Protein AF-A0A210VS16-F1 (afdb_monomer_lite)

Radius of gyration: 35.65 Å; chains: 1; bounding box: 109×82×76 Å

Secondary structure (DSSP, 8-state):
-TT-EESSPPPTT----GGGEEP-GGGGSPTTEEEEEEEEEGGGBGGGT--TT-EEEEEEEE-S--TTS-S--EEEEEEEEEEEEEETTEESSSPPPPHHHHHHHHHHHHTS-SSSGGGSSS--S-----EEEEEEEEEHHHHHHHHHHHHHSEEEEEEE-TT------GGGSPPPPPSS-PPTTTS-TTPPP-HHHHHHH---HHHHHHTT-GGGSPPPPPP---------PPPP-PPP----EEEEETTEEEEE--

pLDDT: mean 81.22, std 15.15, range [44.34, 97.94]

Structure (mmCIF, N/CA/C/O backbone):
data_AF-A0A210VS16-F1
#
_entry.id   AF-A0A210VS16-F1
#
loop_
_atom_site.group_PDB
_atom_site.id
_atom_site.type_symbol
_atom_site.label_atom_id
_atom_site.label_alt_id
_atom_site.label_comp_id
_atom_site.label_asym_id
_atom_site.label_entity_id
_atom_site.label_seq_id
_atom_site.pdbx_PDB_ins_code
_atom_site.Cartn_x
_atom_site.Cartn_y
_atom_site.Cartn_z
_atom_site.occupancy
_atom_site.B_iso_or_equiv
_atom_site.auth_seq_id
_atom_site.auth_comp_id
_atom_site.auth_asym_id
_atom_site.auth_atom_id
_atom_site.pdbx_PDB_model_num
ATOM 1 N N . MET A 1 1 ? -17.572 -9.956 20.709 1.00 56.62 1 MET A N 1
ATOM 2 C CA . MET A 1 1 ? -16.214 -10.485 20.968 1.00 56.62 1 MET A CA 1
ATOM 3 C C . MET A 1 1 ? -15.385 -10.707 19.695 1.00 56.62 1 MET A C 1
ATOM 5 O O . MET A 1 1 ? -14.243 -11.124 19.820 1.00 56.62 1 MET A O 1
ATOM 9 N N . LEU A 1 2 ? -15.903 -10.432 18.485 1.00 55.31 2 LEU A N 1
ATOM 10 C CA . LEU A 1 2 ? -15.123 -10.583 17.247 1.00 55.31 2 LEU A CA 1
ATOM 11 C C . LEU A 1 2 ? -13.889 -9.660 17.250 1.00 55.31 2 LEU A C 1
ATOM 13 O O . LEU A 1 2 ? -13.993 -8.506 17.662 1.00 55.31 2 LEU A O 1
ATOM 17 N N . GLY A 1 3 ? -12.740 -10.188 16.816 1.00 62.84 3 GLY A N 1
ATOM 18 C CA . GLY A 1 3 ? -11.484 -9.437 16.676 1.00 62.84 3 GLY A CA 1
ATOM 19 C C . GLY A 1 3 ? -10.683 -9.222 17.965 1.00 62.84 3 GLY A C 1
ATOM 20 O O . GLY A 1 3 ? -9.818 -8.351 18.000 1.00 62.84 3 GLY A O 1
ATOM 21 N N . ARG A 1 4 ? -10.962 -9.977 19.035 1.00 71.50 4 ARG A N 1
ATOM 22 C CA . ARG A 1 4 ? -10.196 -9.934 20.290 1.00 71.50 4 ARG A CA 1
ATOM 23 C C . ARG A 1 4 ? -9.625 -11.315 20.614 1.00 71.50 4 ARG A C 1
ATOM 25 O O . ARG A 1 4 ? -10.313 -12.313 20.417 1.00 71.50 4 ARG A O 1
ATOM 32 N N . THR A 1 5 ? -8.392 -11.370 21.115 1.00 75.75 5 THR A N 1
ATOM 33 C CA . THR A 1 5 ? -7.729 -12.622 21.540 1.00 75.75 5 THR A CA 1
ATOM 34 C C . THR A 1 5 ? -7.453 -12.603 23.038 1.00 75.75 5 THR A C 1
ATOM 36 O O . THR A 1 5 ? -7.386 -11.530 23.627 1.00 75.75 5 THR A O 1
ATOM 39 N N . THR A 1 6 ? -7.291 -13.754 23.683 1.00 78.94 6 THR A N 1
ATOM 40 C CA . THR A 1 6 ? -6.962 -13.802 25.113 1.00 78.94 6 THR A CA 1
ATOM 41 C C . THR A 1 6 ? -5.452 -13.802 25.338 1.00 78.94 6 THR A C 1
ATOM 43 O O . THR A 1 6 ? -4.692 -14.355 24.547 1.00 78.94 6 THR A O 1
ATOM 46 N N . LEU A 1 7 ? -5.002 -13.198 26.443 1.00 70.00 7 LEU A N 1
ATOM 47 C CA . LEU A 1 7 ? -3.590 -13.249 26.871 1.00 70.00 7 LEU A CA 1
ATOM 48 C C . LEU A 1 7 ? -3.131 -14.658 27.278 1.00 70.00 7 LEU A C 1
ATOM 50 O O . LEU A 1 7 ? -1.937 -14.928 27.346 1.00 70.00 7 LEU A O 1
ATOM 54 N N . MET A 1 8 ? -4.077 -15.532 27.613 1.00 76.00 8 MET A N 1
ATOM 55 C CA . MET A 1 8 ? -3.837 -16.846 28.200 1.00 76.00 8 MET A CA 1
ATOM 56 C C . MET A 1 8 ? -4.927 -17.829 27.766 1.00 76.00 8 MET A C 1
ATOM 58 O O . MET A 1 8 ? -6.034 -17.425 27.394 1.00 76.00 8 MET A O 1
ATOM 62 N N . ALA A 1 9 ? -4.596 -19.121 27.782 1.00 77.75 9 ALA A N 1
ATOM 63 C CA . ALA A 1 9 ? -5.537 -20.184 27.454 1.00 77.75 9 ALA A CA 1
ATOM 64 C C . ALA A 1 9 ? -6.666 -20.232 28.494 1.00 77.75 9 ALA A C 1
ATOM 66 O O . ALA A 1 9 ? -6.409 -20.207 29.697 1.00 77.75 9 ALA A O 1
ATOM 67 N N . LEU A 1 10 ? -7.911 -20.305 28.025 1.00 81.69 10 LEU A N 1
ATOM 68 C CA . LEU A 1 10 ? -9.083 -20.458 28.883 1.00 81.69 10 LEU A CA 1
ATOM 69 C C . LEU A 1 10 ? -9.487 -21.929 28.943 1.00 81.69 10 LEU A C 1
ATOM 71 O O . LEU A 1 10 ? -9.618 -22.591 27.914 1.00 81.69 10 LEU A O 1
ATOM 75 N N . THR A 1 11 ? -9.725 -22.434 30.148 1.00 89.31 11 THR A N 1
ATOM 76 C CA . THR A 1 11 ? -10.324 -23.753 30.360 1.00 89.31 11 THR A CA 1
ATOM 77 C C . THR A 1 11 ? -11.824 -23.704 30.041 1.00 89.31 11 THR A C 1
ATOM 79 O O . THR A 1 11 ? -12.470 -22.684 30.321 1.00 89.31 11 THR A O 1
ATOM 82 N N . PRO A 1 12 ? -12.415 -24.784 29.494 1.00 88.06 12 PRO A N 1
ATOM 83 C CA . PRO A 1 12 ? -13.855 -24.853 29.253 1.00 88.06 12 PRO A CA 1
ATOM 84 C C . PRO A 1 12 ? -14.661 -24.493 30.509 1.00 88.06 12 PRO A C 1
ATOM 86 O O . PRO A 1 12 ? -14.358 -24.968 31.600 1.00 88.06 12 PRO A O 1
ATOM 89 N N . GLY A 1 13 ? -15.674 -23.636 30.354 1.00 88.12 13 GLY A N 1
ATOM 90 C CA . GLY A 1 13 ? -16.522 -23.162 31.456 1.00 88.12 13 GLY A CA 1
ATOM 91 C C . GLY A 1 13 ? -16.020 -21.913 32.192 1.00 88.12 13 GLY A C 1
ATOM 92 O O . GLY A 1 13 ? -16.737 -21.397 33.046 1.00 88.12 13 GLY A O 1
ATOM 93 N N . THR A 1 14 ? -14.838 -21.383 31.856 1.00 87.69 14 THR A N 1
ATOM 94 C CA . THR A 1 14 ? -14.349 -20.122 32.442 1.00 87.69 14 THR A CA 1
ATOM 95 C C . THR A 1 14 ? -15.137 -18.928 31.883 1.00 87.69 14 THR A C 1
ATOM 97 O O . THR A 1 14 ? -15.203 -18.783 30.658 1.00 87.69 14 THR A O 1
ATOM 100 N N . PRO A 1 15 ? -15.726 -18.055 32.724 1.00 83.69 15 PRO A N 1
ATOM 101 C CA . PRO A 1 15 ? -16.398 -16.850 32.244 1.00 83.69 15 PRO A CA 1
ATOM 102 C C . PRO A 1 15 ? -15.396 -15.893 31.580 1.00 83.69 15 PRO A C 1
ATOM 104 O O . PRO A 1 15 ? -14.309 -15.660 32.105 1.00 83.69 15 PRO A O 1
ATOM 107 N N . LEU A 1 16 ? -15.766 -15.345 30.419 1.00 81.38 16 LEU A N 1
ATOM 108 C CA . LEU A 1 16 ? -14.919 -14.449 29.630 1.00 81.38 16 LEU A CA 1
ATOM 109 C C . LEU A 1 16 ? -15.106 -12.996 30.087 1.00 81.38 16 LEU A C 1
ATOM 111 O O . LEU A 1 16 ? -16.177 -12.420 29.888 1.00 81.38 16 LEU A O 1
ATOM 115 N N . PHE A 1 17 ? -14.058 -12.388 30.643 1.00 80.81 17 PHE A N 1
ATOM 116 C CA . PHE A 1 17 ? -14.072 -10.979 31.042 1.00 80.81 17 PHE A CA 1
ATOM 117 C C . PHE A 1 17 ? -13.376 -10.085 30.010 1.00 80.81 17 PHE A C 1
ATOM 119 O O . PHE A 1 17 ? -12.393 -10.476 29.384 1.00 80.81 17 PHE A O 1
ATOM 126 N N . GLU A 1 18 ? -13.844 -8.843 29.859 1.00 75.25 18 GLU A N 1
ATOM 127 C CA . GLU A 1 18 ? -13.272 -7.887 28.897 1.00 75.25 18 GLU A CA 1
ATOM 128 C C . GLU A 1 18 ? -11.797 -7.564 29.184 1.00 75.25 18 GLU A C 1
ATOM 130 O O . GLU A 1 18 ? -11.011 -7.372 28.264 1.00 75.25 18 GLU A O 1
ATOM 135 N N . GLN A 1 19 ? -11.393 -7.619 30.452 1.00 73.62 19 GLN A N 1
ATOM 136 C CA . GLN A 1 19 ? -10.008 -7.424 30.890 1.00 73.62 19 GLN A CA 1
ATOM 137 C C . GLN A 1 19 ? -9.057 -8.548 30.443 1.00 73.62 19 GLN A C 1
ATOM 139 O O . GLN A 1 19 ? -7.843 -8.365 30.460 1.00 73.62 19 GLN A O 1
ATOM 144 N N . GLN A 1 20 ? -9.591 -9.710 30.054 1.00 73.00 20 GLN A N 1
ATOM 145 C CA . GLN A 1 20 ? -8.810 -10.852 29.567 1.00 73.00 20 GLN A CA 1
ATOM 146 C C . GLN A 1 20 ? -8.651 -10.842 28.042 1.00 73.00 20 GLN A C 1
ATOM 148 O O . GLN A 1 20 ? -7.949 -11.696 27.497 1.00 73.00 20 GLN A O 1
ATOM 153 N N . LEU A 1 21 ? -9.296 -9.892 27.359 1.00 72.50 21 LEU A N 1
ATOM 154 C CA . LEU A 1 21 ? -9.289 -9.742 25.913 1.00 72.50 21 LEU A CA 1
ATOM 155 C C . LEU A 1 21 ? -8.308 -8.643 25.490 1.00 72.50 21 LEU A C 1
ATOM 157 O O . LEU A 1 21 ? -8.463 -7.478 25.842 1.00 72.50 21 LEU A O 1
ATOM 161 N N . LEU A 1 22 ? -7.332 -9.008 24.668 1.00 68.69 22 LEU A N 1
ATOM 162 C CA . LEU A 1 22 ? -6.496 -8.080 23.926 1.00 68.69 22 LEU A CA 1
ATOM 163 C C . LEU A 1 22 ? -7.232 -7.595 22.681 1.00 68.69 22 LEU A C 1
ATOM 165 O O . LEU A 1 22 ? -7.677 -8.391 21.849 1.00 68.69 22 LEU A O 1
ATOM 169 N N . SER A 1 23 ? -7.281 -6.278 22.534 1.00 69.75 23 SER A N 1
ATOM 170 C CA . SER A 1 23 ? -7.368 -5.613 21.240 1.00 69.75 23 SER A CA 1
ATOM 171 C C . SER A 1 23 ? -5.942 -5.299 20.788 1.00 69.75 23 SER A C 1
ATOM 173 O O . SER A 1 23 ? -5.193 -4.667 21.538 1.00 69.75 23 SER A O 1
ATOM 175 N N . GLY A 1 24 ? -5.550 -5.782 19.612 1.00 78.25 24 GLY A N 1
ATOM 176 C CA . GLY A 1 24 ? -4.346 -5.305 18.940 1.00 78.25 24 GLY A CA 1
ATOM 177 C C . GLY A 1 24 ? -4.659 -4.934 17.495 1.00 78.25 24 GLY A C 1
ATOM 178 O O . GLY A 1 24 ? -5.411 -5.647 16.832 1.00 78.25 24 GLY A O 1
ATOM 179 N N . LEU A 1 25 ? -4.045 -3.858 16.991 1.00 82.56 25 LEU A N 1
ATOM 180 C CA . LEU A 1 25 ? -4.177 -3.407 15.598 1.00 82.56 25 LEU A CA 1
ATOM 181 C C . LEU A 1 25 ? -3.972 -4.538 14.579 1.00 82.56 25 LEU A C 1
ATOM 183 O O . LEU A 1 25 ? -4.602 -4.543 13.527 1.00 82.56 25 LEU A O 1
ATOM 187 N N . ALA A 1 26 ? -3.136 -5.524 14.912 1.00 87.50 26 ALA A N 1
ATOM 188 C CA . ALA A 1 26 ? -2.918 -6.715 14.098 1.00 87.50 26 ALA A CA 1
ATOM 189 C C . ALA A 1 26 ? -4.183 -7.576 13.913 1.00 87.50 26 ALA A C 1
ATOM 191 O O . ALA A 1 26 ? -4.343 -8.194 12.869 1.00 87.50 26 ALA A O 1
ATOM 192 N N . LEU A 1 27 ? -5.097 -7.596 14.889 1.00 87.81 27 LEU A N 1
ATOM 193 C CA . LEU A 1 27 ? -6.375 -8.317 14.817 1.00 87.81 27 LEU A CA 1
ATOM 194 C C . LEU A 1 27 ? -7.424 -7.590 13.961 1.00 87.81 27 LEU A C 1
ATOM 196 O O . LEU A 1 27 ? -8.481 -8.152 13.693 1.00 87.81 27 LEU A O 1
ATOM 200 N N . GLN A 1 28 ? -7.156 -6.343 13.557 1.00 88.44 28 GLN A N 1
ATOM 201 C CA . GLN A 1 28 ? -7.997 -5.569 12.634 1.00 88.44 28 GLN A CA 1
ATOM 202 C C . GLN A 1 28 ? -7.598 -5.769 11.164 1.00 88.44 28 GLN A C 1
ATOM 204 O O . GLN A 1 28 ? -8.254 -5.214 10.281 1.00 88.44 28 GLN A O 1
ATOM 209 N N . LEU A 1 29 ? -6.507 -6.500 10.914 1.00 93.00 29 LEU A N 1
ATOM 210 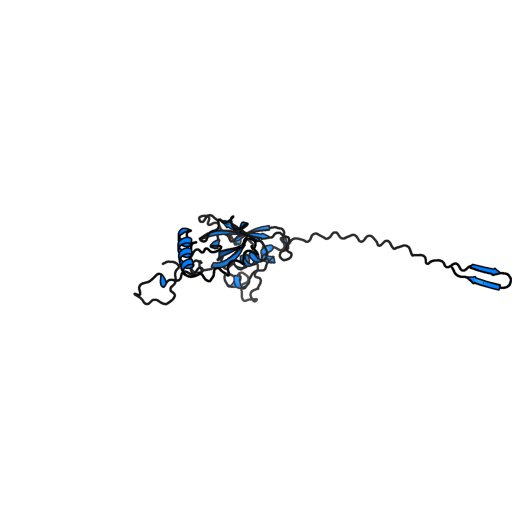C CA . LEU A 1 29 ? -6.0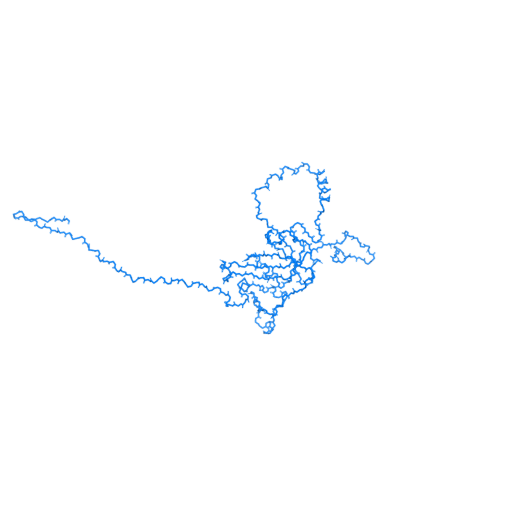06 -6.816 9.582 1.00 93.00 29 LEU A CA 1
ATOM 211 C C . LEU A 1 29 ? -6.663 -8.086 9.052 1.00 93.00 29 LEU A C 1
ATOM 213 O O . LEU A 1 29 ? -6.811 -9.070 9.776 1.00 93.00 29 LEU A O 1
ATOM 217 N N . GLU A 1 30 ? -6.957 -8.087 7.758 1.00 93.94 30 GLU A N 1
ATOM 218 C CA . GLU A 1 30 ? -7.309 -9.315 7.055 1.00 93.94 30 GLU A CA 1
ATOM 219 C C . GLU A 1 30 ? -6.061 -10.183 6.817 1.00 93.94 30 GLU A C 1
ATOM 221 O O . GLU A 1 30 ? -4.942 -9.656 6.704 1.00 93.94 30 GLU A O 1
ATOM 226 N N . PRO A 1 31 ? -6.211 -11.515 6.685 1.00 94.19 31 PRO A N 1
ATOM 227 C CA . PRO A 1 31 ? -5.118 -12.379 6.261 1.00 94.19 31 PRO A CA 1
ATOM 228 C C . PRO A 1 31 ? -4.467 -11.855 4.976 1.00 94.19 31 PRO A C 1
ATOM 230 O O . PRO A 1 31 ? -5.137 -11.570 3.988 1.00 94.19 31 PRO A O 1
ATOM 233 N N . GLY A 1 32 ? -3.141 -11.717 4.995 1.00 94.69 32 GLY A N 1
ATOM 234 C CA . GLY A 1 32 ? -2.393 -11.146 3.873 1.00 94.69 32 GLY A CA 1
ATOM 235 C C . GLY A 1 32 ? -2.112 -9.645 3.992 1.00 94.69 32 GLY A C 1
ATOM 236 O O . GLY A 1 32 ? -1.230 -9.164 3.286 1.00 94.69 32 GLY A O 1
ATOM 237 N N . GLN A 1 33 ? -2.728 -8.918 4.927 1.00 97.06 33 GLN A N 1
ATOM 238 C CA . GLN A 1 33 ? -2.432 -7.500 5.158 1.00 97.06 33 GLN A CA 1
ATOM 239 C C . GLN A 1 33 ? -1.346 -7.270 6.218 1.00 97.06 33 GLN A C 1
ATOM 241 O O . GLN A 1 33 ? -1.073 -8.119 7.068 1.00 97.06 33 GLN A O 1
ATOM 246 N N . ARG A 1 34 ? -0.693 -6.106 6.148 1.00 96.94 34 ARG A N 1
ATOM 247 C CA . ARG A 1 34 ? 0.264 -5.579 7.126 1.00 96.94 34 ARG A CA 1
ATOM 248 C C . ARG A 1 34 ? -0.167 -4.174 7.531 1.00 96.94 34 ARG A C 1
ATOM 250 O O . ARG A 1 34 ? -0.601 -3.392 6.691 1.00 96.94 34 ARG A O 1
ATOM 257 N N . ALA A 1 35 ? -0.028 -3.854 8.813 1.00 96.81 35 ALA A N 1
ATOM 258 C CA . ALA A 1 35 ? -0.200 -2.495 9.309 1.00 96.81 35 ALA A CA 1
ATOM 259 C C . ALA A 1 35 ? 1.090 -1.710 9.034 1.00 96.81 35 ALA A C 1
ATOM 261 O O . ALA A 1 35 ? 2.083 -1.904 9.737 1.00 96.81 35 ALA A O 1
ATOM 262 N N . LEU A 1 36 ? 1.092 -0.863 8.003 1.00 97.12 36 LEU A N 1
ATOM 263 C CA . LEU A 1 36 ? 2.259 -0.069 7.618 1.00 97.12 36 LEU A CA 1
ATOM 264 C C . LEU A 1 36 ? 2.070 1.388 8.041 1.00 97.12 36 LEU A C 1
ATOM 266 O O . LEU A 1 36 ? 1.076 2.017 7.682 1.00 97.12 36 LEU A O 1
ATOM 270 N N . ALA A 1 37 ? 3.023 1.906 8.815 1.00 95.94 37 ALA A N 1
ATOM 271 C CA . ALA A 1 37 ? 3.071 3.313 9.187 1.00 95.94 37 ALA A CA 1
ATOM 272 C C . ALA A 1 37 ? 3.772 4.113 8.087 1.00 95.94 37 ALA A C 1
ATOM 274 O O . ALA A 1 37 ? 4.869 3.741 7.678 1.00 95.94 37 ALA A O 1
ATOM 275 N N . ILE A 1 38 ? 3.147 5.204 7.655 1.00 95.19 38 ILE A N 1
ATOM 276 C CA . ILE A 1 38 ? 3.700 6.142 6.680 1.00 95.19 38 ILE A CA 1
ATOM 277 C C . ILE A 1 38 ? 3.638 7.571 7.214 1.00 95.19 38 ILE A C 1
ATOM 279 O O . ILE A 1 38 ? 2.670 7.977 7.867 1.00 95.19 38 ILE A O 1
ATOM 283 N N . ALA A 1 39 ? 4.674 8.342 6.917 1.00 93.00 39 ALA A N 1
ATOM 284 C CA . ALA A 1 39 ? 4.744 9.763 7.198 1.00 93.00 39 ALA A CA 1
ATOM 285 C C . ALA A 1 39 ? 4.093 10.557 6.059 1.00 93.00 39 ALA A C 1
ATOM 287 O O . ALA A 1 39 ? 4.518 10.488 4.905 1.00 93.00 39 ALA A O 1
ATOM 288 N N . ILE A 1 40 ? 3.062 11.342 6.373 1.00 88.94 40 ILE A N 1
ATOM 289 C CA . ILE A 1 40 ? 2.333 12.134 5.379 1.00 88.94 40 ILE A CA 1
ATOM 290 C C . ILE A 1 40 ? 2.218 13.568 5.860 1.00 88.94 40 ILE A C 1
ATOM 292 O O . ILE A 1 40 ? 1.943 13.847 7.027 1.00 88.94 40 ILE A O 1
ATOM 296 N N . ARG A 1 41 ? 2.415 14.510 4.940 1.00 88.56 41 ARG A N 1
ATOM 297 C CA . ARG A 1 41 ? 2.182 15.919 5.239 1.00 88.56 41 ARG A CA 1
ATOM 298 C C . ARG A 1 41 ? 0.702 16.167 5.432 1.00 88.56 41 ARG A C 1
ATOM 300 O O . ARG A 1 41 ? -0.125 15.698 4.659 1.00 88.56 41 ARG A O 1
ATOM 307 N N . GLU A 1 42 ? 0.404 17.004 6.404 1.00 82.94 42 GLU A N 1
ATOM 308 C CA . GLU A 1 42 ? -0.936 17.410 6.777 1.00 82.94 42 GLU A CA 1
ATOM 309 C C . GLU A 1 42 ? -1.832 17.774 5.556 1.00 82.94 42 GLU A C 1
ATOM 311 O O . GLU A 1 42 ? -2.894 17.183 5.351 1.00 82.94 42 GLU A O 1
ATOM 316 N N . GLN A 1 43 ? -1.348 18.643 4.662 1.00 86.19 43 GLN A N 1
ATOM 317 C CA . GLN A 1 43 ? -2.072 19.085 3.455 1.00 86.19 43 GLN A CA 1
ATOM 318 C C . GLN A 1 43 ? -2.352 17.961 2.438 1.00 86.19 43 GLN A C 1
ATOM 320 O O . GLN A 1 43 ? -3.264 18.067 1.623 1.00 86.19 43 GLN A O 1
ATOM 325 N N . MET A 1 44 ? -1.583 16.874 2.496 1.00 88.94 44 MET A N 1
ATOM 326 C CA . MET A 1 44 ? -1.669 15.740 1.575 1.00 88.94 44 MET A CA 1
ATOM 327 C C . MET A 1 44 ? -2.602 14.633 2.088 1.00 88.94 44 MET A C 1
ATOM 329 O O . MET A 1 44 ? -2.704 13.591 1.451 1.00 88.94 44 MET A O 1
ATOM 333 N N . ALA A 1 45 ? -3.281 14.835 3.224 1.00 88.56 45 ALA A N 1
ATOM 334 C CA . ALA A 1 45 ? -4.194 13.870 3.838 1.00 88.56 45 ALA A CA 1
ATOM 335 C C . ALA A 1 45 ? -5.636 14.408 3.904 1.00 88.56 45 ALA A C 1
ATOM 337 O O . ALA A 1 45 ? -6.175 14.654 4.987 1.00 88.56 45 ALA A O 1
ATOM 338 N N . ALA A 1 46 ? -6.242 14.643 2.732 1.00 87.56 46 ALA A N 1
ATOM 339 C CA . ALA A 1 46 ? -7.605 15.174 2.573 1.00 87.56 46 ALA A CA 1
ATOM 340 C C . ALA A 1 46 ? -7.933 16.393 3.476 1.00 87.56 46 ALA A C 1
ATOM 342 O O . ALA A 1 46 ? -9.053 16.537 3.972 1.00 87.56 46 ALA A O 1
ATOM 343 N N . GLY A 1 47 ? -6.941 17.249 3.753 1.00 83.31 47 GLY A N 1
ATOM 344 C CA . GLY A 1 47 ? -7.095 18.442 4.593 1.00 83.31 47 GLY A CA 1
ATOM 345 C C . GLY A 1 47 ? -7.637 18.176 6.007 1.00 83.31 47 GLY A C 1
ATOM 346 O O . GLY A 1 47 ? -8.554 18.871 6.427 1.00 83.31 47 GLY A O 1
ATOM 347 N N . HIS A 1 48 ? -7.114 17.175 6.726 1.00 85.00 48 HIS A N 1
ATOM 348 C CA . HIS A 1 48 ? -7.482 16.788 8.118 1.00 85.00 48 HIS A CA 1
ATOM 349 C C . HIS A 1 48 ? -8.727 15.939 8.279 1.00 85.00 48 HIS A C 1
ATOM 351 O O . HIS A 1 48 ? -9.105 15.629 9.408 1.00 85.00 48 HIS A O 1
ATOM 357 N N . HIS A 1 49 ? -9.343 15.516 7.183 1.00 90.50 49 HIS A N 1
ATOM 358 C CA . HIS A 1 49 ? -10.585 14.759 7.273 1.00 90.50 49 HIS A CA 1
ATOM 359 C C . HIS A 1 49 ? -10.371 13.252 7.422 1.00 90.50 49 HIS A C 1
ATOM 361 O O . HIS A 1 49 ? -11.324 12.566 7.772 1.00 90.50 49 HIS A O 1
ATOM 367 N N . VAL A 1 50 ? -9.147 12.748 7.222 1.00 93.62 50 VAL A N 1
ATOM 368 C CA . VAL A 1 50 ? -8.825 11.328 7.426 1.00 93.62 50 VAL A CA 1
ATOM 369 C C . VAL A 1 50 ? -8.944 10.954 8.902 1.00 93.62 50 VAL A C 1
ATOM 371 O O . VAL A 1 50 ? -8.342 11.586 9.774 1.00 93.62 50 VAL A O 1
ATOM 374 N N . ARG A 1 51 ? -9.698 9.892 9.182 1.00 93.00 51 ARG A N 1
ATOM 375 C CA . ARG A 1 51 ? -9.912 9.335 10.518 1.00 93.00 51 ARG A CA 1
ATOM 376 C C . ARG A 1 51 ? -9.594 7.839 10.550 1.00 93.00 51 ARG A C 1
ATOM 378 O O . ARG A 1 51 ? -9.703 7.153 9.533 1.00 93.00 51 ARG A O 1
ATOM 385 N N . PRO A 1 52 ? -9.236 7.292 11.725 1.00 94.06 52 PRO A N 1
ATOM 386 C CA . PRO A 1 52 ? -9.182 5.848 11.902 1.00 94.06 52 PRO A CA 1
ATOM 387 C C . PRO A 1 52 ? -10.538 5.216 11.557 1.00 94.06 52 PRO A C 1
ATOM 389 O O . PRO A 1 52 ? -11.567 5.618 12.097 1.00 94.06 52 PRO A O 1
ATOM 392 N N . GLY A 1 53 ? -10.524 4.220 10.677 1.00 94.38 53 GLY A N 1
ATOM 393 C CA . GLY A 1 53 ? -11.700 3.522 10.163 1.00 94.38 53 GLY A CA 1
ATOM 394 C C . GLY A 1 53 ? -12.037 3.861 8.711 1.00 94.38 53 GLY A C 1
ATOM 395 O O . GLY A 1 53 ? -12.686 3.041 8.064 1.00 94.38 53 GLY A O 1
ATOM 396 N N . ASP A 1 54 ? -11.561 4.997 8.195 1.00 96.50 54 ASP A N 1
ATOM 397 C CA . ASP A 1 54 ? -11.827 5.423 6.820 1.00 96.50 54 ASP A CA 1
ATOM 398 C C . ASP A 1 54 ? -11.130 4.522 5.795 1.00 96.50 54 ASP A C 1
ATOM 400 O O . ASP A 1 54 ? -10.130 3.858 6.084 1.00 96.50 54 ASP A O 1
ATOM 404 N N . PHE A 1 55 ? -11.639 4.545 4.565 1.00 97.75 55 PHE A N 1
ATOM 405 C CA . PHE A 1 55 ? -10.946 4.001 3.403 1.00 97.75 55 PHE A CA 1
ATOM 406 C C . PHE A 1 55 ? -10.312 5.142 2.614 1.00 97.75 55 PHE A C 1
ATOM 408 O O . PHE A 1 55 ? -10.929 6.187 2.407 1.00 97.75 55 PHE A O 1
ATOM 415 N N . VAL A 1 56 ? -9.077 4.935 2.166 1.00 97.69 56 VAL A N 1
ATOM 416 C CA . VAL A 1 56 ? -8.324 5.908 1.378 1.00 97.69 56 VAL A CA 1
ATOM 417 C C . VAL A 1 56 ? -7.712 5.264 0.145 1.00 97.69 56 VAL A C 1
ATOM 419 O O . VAL A 1 56 ? -7.317 4.099 0.160 1.00 97.69 56 VAL A O 1
ATOM 422 N N . ASP A 1 57 ? -7.591 6.055 -0.908 1.00 97.62 57 ASP A N 1
ATOM 423 C CA . ASP A 1 57 ? -6.701 5.774 -2.023 1.00 97.62 57 ASP A CA 1
ATOM 424 C C . ASP A 1 57 ? -5.371 6.499 -1.784 1.00 97.62 57 ASP A C 1
ATOM 426 O O . ASP A 1 57 ? -5.344 7.661 -1.364 1.00 97.62 57 ASP A O 1
ATOM 430 N N . VAL A 1 58 ? -4.258 5.811 -2.039 1.00 97.56 58 VAL A N 1
ATOM 431 C CA . VAL A 1 58 ? -2.910 6.368 -1.898 1.00 97.56 58 VAL A CA 1
ATOM 432 C C . VAL A 1 58 ? -2.366 6.673 -3.280 1.00 97.56 58 VAL A C 1
ATOM 434 O O . VAL A 1 58 ? -2.140 5.764 -4.079 1.00 97.56 58 VAL A O 1
ATOM 437 N N . TYR A 1 59 ? -2.119 7.946 -3.551 1.00 97.44 59 TYR A N 1
ATOM 438 C CA . TYR A 1 59 ? -1.451 8.403 -4.761 1.00 97.44 59 TYR A CA 1
ATOM 439 C C . TYR A 1 59 ? 0.030 8.619 -4.496 1.00 97.44 59 TYR A C 1
ATOM 441 O O . TYR A 1 59 ? 0.432 9.028 -3.407 1.00 97.44 59 TYR A O 1
ATOM 449 N N . PHE A 1 60 ? 0.828 8.373 -5.526 1.00 95.94 60 PHE A N 1
ATOM 450 C CA . PHE A 1 60 ? 2.262 8.591 -5.529 1.00 95.94 60 PHE A CA 1
ATOM 451 C C . PHE A 1 60 ? 2.641 9.537 -6.661 1.00 95.94 60 PHE A C 1
ATOM 453 O O . PHE A 1 60 ? 2.256 9.312 -7.812 1.00 95.94 60 PHE A O 1
ATOM 460 N N . THR A 1 61 ? 3.416 10.565 -6.327 1.00 95.75 61 THR A N 1
ATOM 461 C CA . THR A 1 61 ? 3.915 11.568 -7.267 1.00 95.75 61 THR A CA 1
ATOM 462 C C . THR A 1 61 ? 5.439 11.564 -7.299 1.00 95.75 61 THR A C 1
ATOM 464 O O . THR A 1 61 ? 6.094 11.689 -6.263 1.00 95.75 61 THR A O 1
ATOM 467 N N . LEU A 1 62 ? 5.986 11.476 -8.510 1.00 95.38 62 LEU A N 1
ATOM 468 C CA . LEU A 1 62 ? 7.379 11.761 -8.839 1.00 95.38 62 LEU A CA 1
ATOM 469 C C . LEU A 1 62 ? 7.431 13.101 -9.570 1.00 95.38 62 LEU A C 1
ATOM 471 O O . LEU A 1 62 ? 6.705 13.310 -10.539 1.00 95.38 62 LEU A O 1
ATOM 475 N N . ASP A 1 63 ? 8.301 14.005 -9.133 1.00 92.31 63 ASP A N 1
ATOM 476 C CA . ASP A 1 63 ? 8.420 15.351 -9.706 1.00 92.31 63 ASP A CA 1
ATOM 477 C C . ASP A 1 63 ? 9.332 15.421 -10.947 1.00 92.31 63 ASP A C 1
ATOM 479 O O . ASP A 1 63 ? 9.490 16.488 -11.542 1.00 92.31 63 ASP A O 1
ATOM 483 N N . GLY A 1 64 ? 9.932 14.290 -11.336 1.00 88.44 64 GLY A N 1
ATOM 484 C CA . GLY A 1 64 ? 10.825 14.154 -12.490 1.00 88.44 64 GLY A CA 1
ATOM 485 C C . GLY A 1 64 ? 12.175 14.865 -12.342 1.00 88.44 64 GLY A C 1
ATOM 486 O O . GLY A 1 64 ? 12.889 15.053 -13.333 1.00 88.44 64 GLY A O 1
ATOM 487 N N . LYS A 1 65 ? 12.519 15.298 -11.121 1.00 86.56 65 LYS A N 1
ATOM 488 C CA . LYS A 1 65 ? 13.779 15.991 -10.812 1.00 86.56 65 LYS A CA 1
ATOM 489 C C . LYS A 1 65 ? 14.807 15.087 -10.137 1.00 86.56 65 LYS A C 1
ATOM 491 O O . LYS A 1 65 ? 15.964 15.486 -10.028 1.00 86.56 65 LYS A O 1
ATOM 496 N N . SER A 1 66 ? 14.407 13.907 -9.665 1.00 81.69 66 SER A N 1
ATOM 497 C CA . SER A 1 66 ? 15.303 12.995 -8.958 1.00 81.69 66 SER A CA 1
ATOM 498 C C . SER A 1 66 ? 16.143 12.152 -9.922 1.00 81.69 66 SER A C 1
ATOM 500 O O . SER A 1 66 ? 15.646 11.593 -10.896 1.00 81.69 66 SER A O 1
ATOM 502 N N . ASP A 1 67 ? 17.435 12.022 -9.620 1.00 79.88 67 ASP A N 1
ATOM 503 C CA . ASP A 1 67 ? 18.352 11.165 -10.389 1.00 79.88 67 ASP A CA 1
ATOM 504 C C . ASP A 1 67 ? 18.119 9.667 -10.100 1.00 79.88 67 ASP A C 1
ATOM 506 O O . ASP A 1 67 ? 18.380 8.789 -10.915 1.00 79.88 67 ASP A O 1
ATOM 510 N N . GLN A 1 68 ? 17.540 9.363 -8.933 1.00 78.44 68 GLN A N 1
ATOM 511 C CA . GLN A 1 68 ? 17.201 8.002 -8.501 1.00 78.44 68 GLN A CA 1
ATOM 512 C C . GLN A 1 68 ? 16.028 7.392 -9.288 1.00 78.44 68 GLN A C 1
ATOM 514 O O . GLN A 1 68 ? 15.847 6.172 -9.279 1.00 78.44 68 GLN A O 1
ATOM 519 N N . ALA A 1 69 ? 15.233 8.226 -9.962 1.00 81.06 69 ALA A N 1
ATOM 520 C CA . ALA A 1 69 ? 14.133 7.822 -10.824 1.00 81.06 69 ALA A CA 1
ATOM 521 C C . ALA A 1 69 ? 14.103 8.741 -12.062 1.00 81.06 69 ALA A C 1
ATOM 523 O O . ALA A 1 69 ? 13.344 9.711 -12.076 1.00 81.06 69 ALA A O 1
ATOM 524 N N . PRO A 1 70 ? 14.909 8.454 -13.106 1.00 85.31 70 PRO A N 1
ATOM 525 C CA . PRO A 1 70 ? 15.019 9.290 -14.299 1.00 85.31 70 PRO A CA 1
ATOM 526 C C . PRO A 1 70 ? 13.792 9.096 -15.196 1.00 85.31 70 PRO A C 1
ATOM 528 O O . PRO A 1 70 ? 13.857 8.468 -16.248 1.00 85.31 70 PRO A O 1
ATOM 531 N N . VAL A 1 71 ? 12.649 9.594 -14.751 1.00 90.62 71 VAL A N 1
ATOM 532 C CA . VAL A 1 71 ? 11.358 9.560 -15.443 1.00 90.62 71 VAL A CA 1
ATOM 533 C C . VAL A 1 71 ? 10.800 10.975 -15.498 1.00 90.62 71 VAL A C 1
ATOM 535 O O . VAL A 1 71 ? 11.201 11.838 -14.716 1.00 90.62 71 VAL A O 1
ATOM 538 N N . ASP A 1 72 ? 9.888 11.235 -16.428 1.00 91.62 72 ASP A N 1
ATOM 539 C CA . ASP A 1 72 ? 9.158 12.500 -16.421 1.00 91.62 72 ASP A CA 1
ATOM 540 C C . ASP A 1 72 ? 8.271 12.607 -15.172 1.00 91.62 72 ASP A C 1
ATOM 542 O O . ASP A 1 72 ? 7.965 11.610 -14.506 1.00 91.62 72 ASP A O 1
ATOM 546 N N . ALA A 1 73 ? 7.874 13.837 -14.839 1.00 93.44 73 ALA A N 1
ATOM 547 C CA . ALA A 1 73 ? 6.963 14.075 -13.729 1.00 93.44 73 ALA A CA 1
ATOM 548 C C . ALA A 1 73 ? 5.667 13.280 -13.940 1.00 93.44 73 ALA A C 1
ATOM 550 O O . ALA A 1 73 ? 5.045 13.358 -15.001 1.00 93.44 73 ALA A O 1
ATOM 551 N N . GLN A 1 74 ? 5.265 12.510 -12.933 1.00 94.00 74 GLN A N 1
ATOM 552 C CA . GLN A 1 74 ? 4.103 11.635 -13.019 1.00 94.00 74 GLN A CA 1
ATOM 553 C C . GLN A 1 74 ? 3.422 11.479 -11.662 1.00 94.00 74 GLN A C 1
ATOM 555 O O . GLN A 1 74 ? 4.076 11.432 -10.620 1.00 94.00 74 GLN A O 1
ATOM 560 N N . THR A 1 75 ? 2.102 11.323 -11.696 1.00 96.12 75 THR A N 1
ATOM 561 C CA . THR A 1 75 ? 1.277 10.976 -10.539 1.00 96.12 75 THR A CA 1
ATOM 562 C C . THR A 1 75 ? 0.402 9.793 -10.908 1.00 96.12 75 THR A C 1
ATOM 564 O O . THR A 1 75 ? -0.203 9.779 -11.979 1.00 96.12 75 THR A O 1
ATOM 567 N N . ARG A 1 76 ? 0.311 8.801 -10.022 1.00 95.06 76 ARG A N 1
ATOM 568 C CA . ARG A 1 76 ? -0.542 7.626 -10.232 1.00 95.06 76 ARG A CA 1
ATOM 569 C C . ARG A 1 76 ? -1.079 7.071 -8.922 1.00 95.06 76 ARG A C 1
ATOM 571 O O . ARG A 1 76 ? -0.511 7.308 -7.855 1.00 95.06 76 ARG A O 1
ATOM 578 N N . LEU A 1 77 ? -2.159 6.304 -9.027 1.00 96.44 77 LEU A N 1
ATOM 579 C CA . LEU A 1 77 ? -2.688 5.518 -7.921 1.00 96.44 77 LEU A CA 1
ATOM 580 C C . LEU A 1 77 ? -1.694 4.400 -7.575 1.00 96.44 77 LEU A C 1
ATOM 582 O O . LEU A 1 77 ? -1.269 3.652 -8.455 1.00 96.44 77 LEU A O 1
ATOM 586 N N . LEU A 1 78 ? -1.309 4.316 -6.305 1.00 95.81 78 LEU A N 1
ATOM 587 C CA . LEU A 1 78 ? -0.385 3.313 -5.783 1.00 95.81 78 LEU A CA 1
ATOM 588 C C . LEU A 1 78 ? -1.125 2.201 -5.038 1.00 95.81 78 LEU A C 1
ATOM 590 O O . LEU A 1 78 ? -0.855 1.029 -5.274 1.00 95.81 78 LEU A O 1
ATOM 594 N N . LEU A 1 79 ? -2.056 2.579 -4.159 1.00 96.88 79 LEU A N 1
ATOM 595 C CA . LEU A 1 79 ? -2.913 1.661 -3.412 1.00 96.88 79 LEU A CA 1
ATOM 596 C C . LEU A 1 79 ? -4.359 2.110 -3.526 1.00 96.88 79 LEU A C 1
ATOM 598 O O . LEU A 1 79 ? -4.675 3.259 -3.221 1.00 96.88 79 LEU A O 1
ATOM 602 N N . ALA A 1 80 ? -5.228 1.188 -3.918 1.00 97.00 80 ALA A N 1
ATOM 603 C CA . ALA A 1 80 ? -6.663 1.407 -3.924 1.00 97.00 80 ALA A CA 1
ATOM 604 C C . ALA A 1 80 ? -7.274 0.913 -2.607 1.00 97.00 80 ALA A C 1
ATOM 606 O O . ALA A 1 80 ? -6.944 -0.181 -2.148 1.00 97.00 80 ALA A O 1
ATOM 607 N N . ARG A 1 81 ? -8.202 1.685 -2.033 1.00 97.00 81 ARG A N 1
ATOM 608 C CA . ARG A 1 81 ? -9.081 1.256 -0.930 1.00 97.00 81 ARG A CA 1
ATOM 609 C C . ARG A 1 81 ? -8.338 0.680 0.287 1.00 97.00 81 ARG A C 1
ATOM 611 O O . ARG A 1 81 ? -8.722 -0.342 0.853 1.00 97.00 81 ARG A O 1
ATOM 618 N N . SER A 1 82 ? -7.292 1.356 0.738 1.00 97.19 82 SER A N 1
ATOM 619 C CA . SER A 1 82 ? -6.606 0.993 1.977 1.00 97.19 82 SER A CA 1
ATOM 620 C C . SER A 1 82 ? -7.401 1.473 3.192 1.00 97.19 82 SER A C 1
ATOM 622 O O . SER A 1 82 ? -7.804 2.634 3.251 1.00 97.19 82 SER A O 1
ATOM 624 N N . ARG A 1 83 ? -7.598 0.615 4.199 1.00 97.38 83 ARG A N 1
ATOM 625 C CA . ARG A 1 83 ? -8.238 1.016 5.463 1.00 97.38 83 ARG A CA 1
ATOM 626 C C . ARG A 1 83 ? -7.236 1.751 6.350 1.00 97.38 83 ARG A C 1
ATOM 628 O O . ARG A 1 83 ? -6.105 1.296 6.518 1.00 97.38 83 ARG A O 1
ATOM 635 N N . VAL A 1 84 ? -7.654 2.857 6.950 1.00 96.50 84 VAL A N 1
ATOM 636 C CA . VAL A 1 84 ? -6.863 3.611 7.925 1.00 96.50 84 VAL A CA 1
ATOM 637 C C . VAL A 1 84 ? -7.076 2.998 9.301 1.00 96.50 84 VAL A C 1
ATOM 639 O O . VAL A 1 84 ? -8.180 2.999 9.837 1.00 96.50 84 VAL A O 1
ATOM 642 N N . LEU A 1 85 ? -6.017 2.462 9.892 1.00 95.19 85 LEU A N 1
ATOM 643 C CA . LEU A 1 85 ? -6.046 1.857 11.221 1.00 95.19 85 LEU A CA 1
ATOM 644 C C . LEU A 1 85 ? -5.735 2.877 12.316 1.00 95.19 85 LEU A C 1
ATOM 646 O O . LEU A 1 85 ? -6.324 2.835 13.394 1.00 95.19 85 LEU A O 1
ATOM 650 N N . ALA A 1 86 ? -4.826 3.807 12.042 1.00 93.25 86 ALA A N 1
ATOM 651 C CA . ALA A 1 86 ? -4.499 4.901 12.943 1.00 93.25 86 ALA A CA 1
ATOM 652 C C . ALA A 1 86 ? -4.122 6.153 12.153 1.00 93.25 86 ALA A C 1
ATOM 654 O O . ALA A 1 86 ? -3.615 6.064 11.036 1.00 93.25 86 ALA A O 1
ATOM 655 N N . TYR A 1 87 ? -4.378 7.316 12.740 1.00 92.19 87 TYR A N 1
ATOM 656 C CA . TYR A 1 87 ? -4.022 8.608 12.167 1.00 92.19 87 TYR A CA 1
ATOM 657 C C . TYR A 1 87 ? -3.715 9.597 13.292 1.00 92.19 87 TYR A C 1
ATOM 659 O O . TYR A 1 87 ? -4.533 9.800 14.198 1.00 92.19 87 TYR A O 1
ATOM 667 N N . GLY A 1 88 ? -2.524 10.193 13.254 1.00 88.31 88 GLY A N 1
ATOM 668 C CA . GLY A 1 88 ? -2.020 11.024 14.344 1.00 88.31 88 GLY A CA 1
ATOM 669 C C . GLY A 1 88 ? -1.981 10.239 15.660 1.00 88.31 88 GLY A C 1
ATOM 670 O O . GLY A 1 88 ? -1.355 9.186 15.749 1.00 88.31 88 GLY A O 1
ATOM 671 N N . SER A 1 89 ? -2.670 10.738 16.688 1.00 84.19 89 SER A N 1
ATOM 672 C CA . SER A 1 89 ? -2.773 10.080 18.001 1.00 84.19 89 SER A CA 1
ATOM 673 C C . SER A 1 89 ? -3.980 9.143 18.155 1.00 84.19 89 SER A C 1
ATOM 675 O O . SER A 1 89 ? -4.115 8.492 19.193 1.00 84.19 89 SER A O 1
ATOM 677 N N . GLY A 1 90 ? -4.871 9.073 17.158 1.00 86.75 90 GLY A N 1
ATOM 678 C CA . GLY A 1 90 ? -6.075 8.239 17.185 1.00 86.75 90 GLY A CA 1
ATOM 679 C C . GLY A 1 90 ? -5.875 6.888 16.496 1.00 86.75 90 GLY A C 1
ATOM 680 O O . GLY A 1 90 ? -5.129 6.782 15.527 1.00 86.75 90 GLY A O 1
ATOM 681 N N . SER A 1 91 ? -6.589 5.861 16.959 1.00 89.38 91 SER A N 1
ATOM 682 C CA . SER A 1 91 ? -6.589 4.513 16.372 1.00 89.38 91 SER A CA 1
ATOM 683 C C . SER A 1 91 ? -8.002 3.926 16.361 1.00 89.38 91 SER A C 1
ATOM 685 O O . SER A 1 91 ? -8.835 4.315 17.178 1.00 89.38 91 SER A O 1
ATOM 687 N N . VAL A 1 92 ? -8.281 2.973 15.468 1.00 86.69 92 VAL A N 1
ATOM 688 C CA . VAL A 1 92 ? -9.560 2.239 15.430 1.00 86.69 92 VAL A CA 1
ATOM 689 C C . VAL A 1 92 ? -9.848 1.502 16.740 1.00 86.69 92 VAL A C 1
ATOM 691 O O . VAL A 1 92 ? -11.006 1.326 17.102 1.00 86.69 92 VAL A O 1
ATOM 694 N N . GLU A 1 93 ? -8.809 1.106 17.481 1.00 81.94 93 GLU A N 1
ATOM 695 C CA . GLU A 1 93 ? -8.962 0.429 18.779 1.00 81.94 93 GLU A CA 1
ATOM 696 C C . GLU A 1 93 ? -9.257 1.395 19.919 1.00 81.94 93 GLU A C 1
ATOM 698 O O . GLU A 1 93 ? -9.942 1.061 20.884 1.00 81.94 93 GLU A O 1
ATOM 703 N N . ARG A 1 94 ? -8.695 2.600 19.814 1.00 73.00 94 ARG A N 1
ATOM 704 C CA . ARG A 1 94 ? -8.824 3.663 20.802 1.00 73.00 94 ARG A CA 1
ATOM 705 C C . ARG A 1 94 ? -9.336 4.904 20.082 1.00 73.00 94 ARG A C 1
ATOM 707 O O . ARG A 1 94 ? -8.526 5.766 19.716 1.00 73.00 94 ARG A O 1
ATOM 714 N N . PRO A 1 95 ? -10.658 4.989 19.849 1.00 61.69 95 PRO A N 1
ATOM 715 C CA . PRO A 1 95 ? -11.235 6.176 19.251 1.00 61.69 95 PRO A CA 1
ATOM 716 C C . PRO A 1 95 ? -10.856 7.410 20.084 1.00 61.69 95 PRO A C 1
ATOM 718 O O . PRO A 1 95 ? -10.715 7.314 21.310 1.00 61.69 95 PRO A O 1
ATOM 721 N N . PRO A 1 96 ? -10.631 8.565 19.434 1.00 62.53 96 PRO A N 1
ATOM 722 C CA . PRO A 1 96 ? -10.190 9.768 20.121 1.00 62.53 96 PRO A CA 1
ATOM 723 C C . PRO A 1 96 ? -11.186 10.143 21.222 1.00 62.53 96 PRO A C 1
ATOM 725 O O . PRO A 1 96 ? -12.391 10.224 20.987 1.00 62.53 96 PRO A O 1
ATOM 728 N N . MET A 1 97 ? -10.669 10.370 22.433 1.00 66.00 97 MET A N 1
ATOM 729 C CA . MET A 1 97 ? -11.485 10.740 23.588 1.00 66.00 97 MET A CA 1
ATOM 730 C C . MET A 1 97 ? -12.256 12.037 23.313 1.00 66.00 97 MET A C 1
ATOM 732 O O . MET A 1 97 ? -11.698 13.020 22.806 1.00 66.00 97 MET A O 1
ATOM 736 N N . SER A 1 98 ? -13.540 12.051 23.676 1.00 70.25 98 SER A N 1
ATOM 737 C CA . SER A 1 98 ? -14.371 13.257 23.594 1.00 70.25 98 SER A CA 1
ATOM 738 C C . SER A 1 98 ? -13.765 14.397 24.425 1.00 70.25 98 SER A C 1
ATOM 740 O O . SER A 1 98 ? -12.995 14.162 25.358 1.00 70.25 98 SER A O 1
ATOM 742 N N . ALA A 1 99 ? -14.096 15.652 24.100 1.00 71.38 99 ALA A N 1
ATOM 743 C CA . ALA A 1 99 ? -13.607 16.815 24.852 1.00 71.38 99 ALA A CA 1
ATOM 744 C C . ALA A 1 99 ? -13.904 16.695 26.363 1.00 71.38 99 ALA A C 1
ATOM 746 O O . ALA A 1 99 ? -13.026 16.936 27.183 1.00 71.38 99 ALA A O 1
ATOM 747 N N . VAL A 1 100 ? -15.086 16.176 26.709 1.00 71.06 100 VAL A N 1
ATOM 748 C CA . VAL A 1 100 ? -15.529 15.936 28.092 1.00 71.06 100 VAL A CA 1
ATOM 749 C C . VAL A 1 100 ? -14.659 14.894 28.807 1.00 71.06 100 VAL A C 1
ATOM 751 O O . VAL A 1 100 ? -14.285 15.075 29.963 1.00 71.06 100 VAL A O 1
ATOM 754 N N . GLN A 1 101 ? -14.283 13.817 28.112 1.00 73.12 101 GLN A N 1
ATOM 755 C CA . GLN A 1 101 ? -13.378 12.795 28.652 1.00 73.12 101 GLN A CA 1
ATOM 756 C C . GLN A 1 101 ? -11.943 13.318 28.791 1.00 73.12 101 GLN A C 1
ATOM 758 O O . GLN A 1 101 ? -11.272 12.985 29.764 1.00 73.12 101 GLN A O 1
ATOM 763 N N . ARG A 1 102 ? -11.485 14.180 27.869 1.00 73.06 102 ARG A N 1
ATOM 764 C CA . ARG A 1 102 ? -10.186 14.862 27.988 1.00 73.06 102 ARG A CA 1
ATOM 765 C C . ARG A 1 102 ? -10.128 15.783 29.204 1.00 73.06 102 ARG A C 1
ATOM 767 O O . ARG A 1 102 ? -9.130 15.734 29.914 1.00 73.06 102 ARG A O 1
ATOM 774 N N . GLN A 1 103 ? -11.184 16.553 29.475 1.00 69.56 103 GLN A N 1
ATOM 775 C CA . GLN A 1 103 ? -11.265 17.386 30.680 1.00 69.56 103 GLN A CA 1
ATOM 776 C C . GLN A 1 103 ? -11.233 16.536 31.958 1.00 69.56 103 GLN A C 1
ATOM 778 O O . GLN A 1 103 ? -10.394 16.763 32.821 1.00 69.56 103 GLN A O 1
ATOM 783 N N . ALA A 1 104 ? -12.049 15.482 32.038 1.00 69.06 104 ALA A N 1
ATOM 784 C CA . ALA A 1 104 ? -12.081 14.607 33.214 1.00 69.06 104 ALA A CA 1
ATOM 785 C C . ALA A 1 104 ? -10.752 13.865 33.468 1.00 69.06 104 ALA A C 1
ATOM 787 O O . ALA A 1 104 ? -10.450 13.494 34.604 1.00 69.06 104 ALA A O 1
ATOM 788 N N . GLN A 1 105 ? -9.957 13.625 32.422 1.00 69.00 105 GLN A N 1
ATOM 789 C CA . GLN A 1 105 ? -8.638 13.005 32.538 1.00 69.00 105 GLN A CA 1
ATOM 790 C C . GLN A 1 105 ? -7.547 14.026 32.893 1.00 69.00 105 GLN A C 1
ATOM 792 O O . GLN A 1 105 ? -6.700 13.721 33.730 1.00 69.00 105 GLN A O 1
ATOM 797 N N . GLN A 1 106 ? -7.632 15.255 32.370 1.00 65.88 106 GLN A N 1
ATOM 798 C CA . GLN A 1 106 ? -6.798 16.380 32.808 1.00 65.88 106 GLN A CA 1
ATOM 799 C C . GLN A 1 106 ? -7.026 16.728 34.283 1.00 65.88 106 GLN A C 1
ATOM 801 O O . GLN A 1 106 ? -6.055 16.970 34.998 1.00 65.88 106 GLN A O 1
ATOM 806 N N . ASP A 1 107 ? -8.266 16.681 34.772 1.00 63.50 107 ASP A N 1
ATOM 807 C CA . ASP A 1 107 ? -8.579 16.935 36.184 1.00 63.50 107 ASP A CA 1
ATOM 808 C C . ASP A 1 107 ? -8.016 15.835 37.106 1.00 63.50 107 ASP A C 1
ATOM 810 O O . ASP A 1 107 ? -7.534 16.120 38.204 1.00 63.50 107 ASP A O 1
ATOM 814 N N . LYS A 1 108 ? -7.983 14.577 36.639 1.00 67.25 108 LYS A N 1
ATOM 815 C CA . LYS A 1 108 ? -7.382 13.446 37.372 1.00 67.25 108 LYS A CA 1
ATOM 816 C C . LYS A 1 108 ? -5.849 13.454 37.353 1.00 67.25 108 LYS A C 1
ATOM 818 O O . LYS A 1 108 ? -5.237 13.111 38.361 1.00 67.25 108 LYS A O 1
ATOM 823 N N . GLU A 1 109 ? -5.218 13.867 36.255 1.00 61.31 109 GLU A N 1
ATOM 824 C CA . GLU A 1 109 ? -3.754 14.021 36.168 1.00 61.31 109 GLU A CA 1
ATOM 825 C C . GLU A 1 109 ? -3.250 15.256 36.937 1.00 61.31 109 GLU A C 1
ATOM 827 O O . GLU A 1 109 ? -2.156 15.235 37.511 1.00 61.31 109 GLU A O 1
ATOM 832 N N . SER A 1 110 ? -4.071 16.306 37.033 1.00 58.75 110 SER A N 1
ATOM 833 C CA . SER A 1 110 ? -3.764 17.529 37.790 1.00 58.75 110 SER A CA 1
ATOM 834 C C . SER A 1 110 ? -3.769 17.323 39.309 1.00 58.75 110 SER A C 1
ATOM 836 O O . SER A 1 110 ? -3.068 18.044 40.020 1.00 58.75 110 SER A O 1
ATOM 838 N N . ALA A 1 111 ? -4.483 16.310 39.812 1.00 61.38 111 ALA A N 1
ATOM 839 C CA . ALA A 1 111 ? -4.480 15.935 41.228 1.00 61.38 111 ALA A CA 1
ATOM 840 C C . ALA A 1 111 ? -3.192 15.204 41.673 1.00 61.38 111 ALA A C 1
ATOM 842 O O . ALA A 1 111 ? -2.939 15.093 42.871 1.00 61.38 111 ALA A O 1
ATOM 843 N N . GLY A 1 112 ? -2.362 14.725 40.732 1.00 60.62 112 GLY A N 1
ATOM 844 C CA . GLY A 1 112 ? -1.158 13.931 41.019 1.00 60.62 112 GLY A CA 1
ATOM 845 C C . GLY A 1 112 ? 0.175 14.535 40.564 1.00 60.62 112 GLY A C 1
ATOM 846 O O . GLY A 1 112 ? 1.213 13.901 40.751 1.00 60.62 112 GLY A O 1
ATOM 847 N N . SER A 1 113 ? 0.205 15.724 39.947 1.00 62.47 113 SER A N 1
ATOM 848 C CA . SER A 1 113 ? 1.453 16.253 39.375 1.00 62.47 113 SER A CA 1
ATOM 849 C C . SER A 1 113 ? 1.630 17.766 39.500 1.00 62.47 113 SER A C 1
ATOM 851 O O . SER A 1 113 ? 1.697 18.511 38.524 1.00 62.47 113 SER A O 1
ATOM 853 N N . SER A 1 114 ? 1.809 18.241 40.731 1.00 59.88 114 SER A N 1
ATOM 854 C CA . SER A 1 114 ? 2.354 19.580 40.985 1.00 59.88 114 SER A CA 1
ATOM 855 C C . SER A 1 114 ? 3.859 19.693 40.675 1.00 59.88 114 SER A C 1
ATOM 857 O O . SER A 1 114 ? 4.340 20.807 40.497 1.00 59.88 114 SER A O 1
ATOM 859 N N . LEU A 1 115 ? 4.587 18.577 40.516 1.00 60.78 115 LEU A N 1
ATOM 860 C CA . LEU A 1 115 ? 6.048 18.556 40.311 1.00 60.78 115 LEU A CA 1
ATOM 861 C C . LEU A 1 115 ? 6.531 18.486 38.845 1.00 60.78 115 LEU A C 1
ATOM 863 O O . LEU A 1 115 ? 7.701 18.755 38.602 1.00 60.78 115 LEU A O 1
ATOM 867 N N . ARG A 1 116 ? 5.686 18.167 37.848 1.00 58.38 116 ARG A N 1
ATOM 868 C CA . ARG A 1 116 ? 6.131 18.034 36.434 1.00 58.38 116 ARG A CA 1
ATOM 869 C C . ARG A 1 116 ? 5.922 19.277 35.561 1.00 58.38 116 ARG A C 1
ATOM 871 O O . ARG A 1 116 ? 6.369 19.302 34.418 1.00 58.38 116 ARG A O 1
ATOM 878 N N . ARG A 1 117 ? 5.285 20.331 36.087 1.00 54.97 117 ARG A N 1
ATOM 879 C CA . ARG A 1 117 ? 5.035 21.581 35.338 1.00 54.97 117 ARG A CA 1
ATOM 880 C C . ARG A 1 117 ? 6.297 22.404 35.049 1.00 54.97 117 ARG A C 1
ATOM 882 O O . ARG A 1 117 ? 6.255 23.248 34.164 1.00 54.97 117 ARG A O 1
ATOM 889 N N . ALA A 1 118 ? 7.413 22.135 35.727 1.00 52.78 118 ALA A N 1
ATOM 890 C CA . ALA A 1 118 ? 8.665 22.867 35.521 1.00 52.78 118 ALA A CA 1
ATOM 891 C C . ALA A 1 118 ? 9.477 22.407 34.290 1.00 52.78 118 ALA A C 1
ATOM 893 O O . ALA A 1 118 ? 10.451 23.063 33.942 1.00 52.78 118 ALA A O 1
ATOM 894 N N . SER A 1 119 ? 9.094 21.314 33.614 1.00 53.12 119 SER A N 1
ATOM 895 C CA . SER A 1 119 ? 9.886 20.733 32.508 1.00 53.12 119 SER A CA 1
ATOM 896 C C . SER A 1 119 ? 9.201 20.785 31.136 1.00 53.12 119 SER A C 1
ATOM 898 O O . SER A 1 119 ? 9.753 20.282 30.164 1.00 53.12 119 SER A O 1
ATOM 900 N N . ALA A 1 120 ? 8.002 21.368 31.036 1.00 52.34 120 ALA A N 1
ATOM 901 C CA . ALA A 1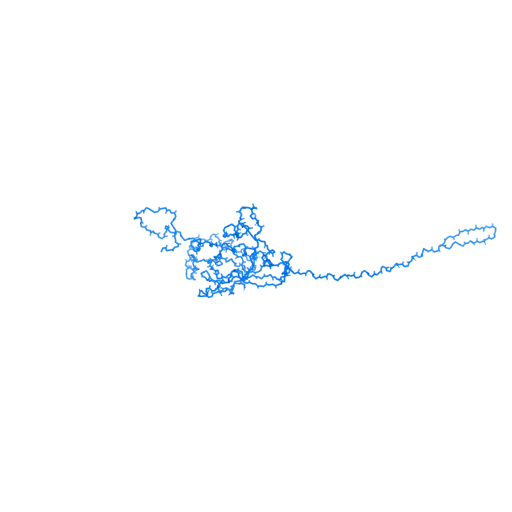 120 ? 7.210 21.394 29.797 1.00 52.34 120 ALA A CA 1
ATOM 902 C C . ALA A 1 120 ? 7.250 22.743 29.051 1.00 52.34 120 ALA A C 1
ATOM 904 O O . ALA A 1 120 ? 6.598 22.889 28.022 1.00 52.34 120 ALA A O 1
ATOM 905 N N . ALA A 1 121 ? 7.994 23.730 29.560 1.00 49.75 121 ALA A N 1
ATOM 906 C CA . ALA A 1 121 ? 8.020 25.086 29.008 1.00 49.75 121 ALA A CA 1
ATOM 907 C C . ALA A 1 121 ? 9.080 25.315 27.910 1.00 49.75 121 ALA A C 1
ATOM 909 O O . ALA A 1 121 ? 9.151 26.422 27.390 1.00 49.75 121 ALA A O 1
ATOM 910 N N . ASP A 1 122 ? 9.869 24.299 27.535 1.00 45.91 122 ASP A N 1
ATOM 911 C CA . ASP A 1 122 ? 11.034 24.463 26.643 1.00 45.91 122 ASP A CA 1
ATOM 912 C C . ASP A 1 122 ? 10.991 23.580 25.377 1.00 45.91 122 ASP A C 1
ATOM 914 O O . ASP A 1 122 ? 12.001 23.085 24.888 1.00 45.91 122 ASP A O 1
ATOM 918 N N . GLN A 1 123 ? 9.793 23.332 24.836 1.00 53.53 123 GLN A N 1
ATOM 919 C CA . GLN A 1 123 ? 9.611 22.632 23.552 1.00 53.53 123 GLN A CA 1
ATOM 920 C C . GLN A 1 123 ? 8.650 23.389 22.624 1.00 53.53 123 GLN A C 1
ATOM 922 O O . GLN A 1 123 ? 7.718 22.830 22.057 1.00 53.53 123 GLN A O 1
ATOM 927 N N . THR A 1 124 ? 8.859 24.694 22.471 1.00 50.75 124 THR A N 1
ATOM 928 C CA . THR A 1 124 ? 8.169 25.537 21.471 1.00 50.75 124 THR A CA 1
ATOM 929 C C . THR A 1 124 ? 9.097 25.977 20.331 1.00 50.75 124 THR A C 1
ATOM 931 O O . THR A 1 124 ? 8.739 26.838 19.533 1.00 50.75 124 THR A O 1
ATOM 934 N N . GLY A 1 125 ? 10.275 25.357 20.217 1.00 48.84 125 GLY A N 1
ATOM 935 C CA . GLY A 1 125 ? 11.379 25.824 19.375 1.00 48.84 125 GLY A CA 1
ATOM 936 C C . GLY A 1 125 ? 11.676 25.047 18.093 1.00 48.84 125 GLY A C 1
ATOM 937 O O . GLY A 1 125 ? 12.717 25.285 17.512 1.00 48.84 125 GLY A O 1
ATOM 938 N N . GLN A 1 126 ? 10.827 24.139 17.617 1.00 44.34 126 GLN A N 1
ATOM 939 C CA . GLN A 1 126 ? 10.927 23.608 16.250 1.00 44.34 126 GLN A CA 1
ATOM 940 C C . GLN A 1 126 ? 9.584 22.968 15.923 1.00 44.34 126 GLN A C 1
ATOM 942 O O . GLN A 1 126 ? 9.326 21.843 16.330 1.00 44.34 126 GLN A O 1
ATOM 947 N N . ARG A 1 127 ? 8.683 23.689 15.249 1.00 48.50 127 ARG A N 1
ATOM 948 C CA . ARG A 1 127 ? 7.486 23.068 14.677 1.00 48.50 127 ARG A CA 1
ATOM 949 C C . ARG A 1 127 ? 7.980 22.320 13.441 1.00 48.50 127 ARG A C 1
ATOM 951 O O . ARG A 1 127 ? 8.323 22.994 12.469 1.00 48.50 127 ARG A O 1
ATOM 958 N N . PRO A 1 128 ? 8.109 20.981 13.456 1.00 53.91 128 PRO A N 1
ATOM 959 C CA . PRO A 1 128 ? 8.331 20.282 12.205 1.00 53.91 128 PRO A CA 1
ATOM 960 C C . PRO A 1 128 ? 7.126 20.644 11.334 1.00 53.91 128 PRO A C 1
ATOM 962 O O . PRO A 1 128 ? 6.009 20.712 11.859 1.00 53.91 128 PRO A O 1
ATOM 965 N N . GLU A 1 129 ? 7.335 20.923 10.046 1.00 56.62 129 GLU A N 1
ATOM 966 C CA . GLU A 1 129 ? 6.278 20.848 9.027 1.00 56.62 129 GLU A CA 1
ATOM 967 C C . GLU A 1 129 ? 5.285 19.765 9.465 1.00 56.62 129 GLU A C 1
ATOM 969 O O . GLU A 1 129 ? 5.749 18.671 9.767 1.00 56.62 129 GLU A O 1
ATOM 974 N N . ASN A 1 130 ? 3.994 20.068 9.648 1.00 72.06 130 ASN A N 1
ATOM 975 C CA . ASN A 1 130 ? 3.059 19.176 10.345 1.00 72.06 130 ASN A CA 1
ATOM 976 C C . ASN A 1 130 ? 2.978 17.810 9.614 1.00 72.06 130 ASN A C 1
ATOM 978 O O . ASN A 1 130 ? 2.171 17.605 8.708 1.00 72.06 130 ASN A O 1
ATOM 982 N N . VAL A 1 131 ? 3.866 16.876 9.949 1.00 76.69 131 VAL A N 1
ATOM 983 C CA . VAL A 1 131 ? 3.908 15.524 9.401 1.00 76.69 131 VAL A CA 1
ATOM 984 C C . VAL A 1 131 ? 3.079 14.672 10.343 1.00 76.69 131 VAL A C 1
ATOM 986 O O . VAL A 1 131 ? 3.398 14.537 11.523 1.00 76.69 131 VAL A O 1
ATOM 989 N N . GLN A 1 132 ? 1.985 14.131 9.822 1.00 85.25 132 GLN A N 1
ATOM 990 C CA . GLN A 1 132 ? 1.143 13.182 10.528 1.00 85.25 132 GLN A CA 1
ATOM 991 C C . GLN A 1 132 ? 1.568 11.764 10.160 1.00 85.25 132 GLN A C 1
ATOM 993 O O . GLN A 1 132 ? 1.915 11.476 9.015 1.00 85.25 132 GLN A O 1
ATOM 998 N N . SER A 1 133 ? 1.531 10.873 11.143 1.00 90.56 133 SER A N 1
ATOM 999 C CA . SER A 1 133 ? 1.693 9.443 10.904 1.00 90.56 133 SER A CA 1
ATOM 1000 C C . SER A 1 133 ? 0.326 8.827 10.626 1.00 90.56 133 SER A C 1
ATOM 1002 O O . SER A 1 133 ? -0.621 9.054 11.386 1.00 90.56 133 SER A O 1
ATOM 1004 N N . ALA A 1 134 ? 0.219 8.062 9.544 1.00 94.38 134 ALA A N 1
ATOM 1005 C CA . ALA A 1 134 ? -0.946 7.242 9.242 1.00 94.38 134 ALA A CA 1
ATOM 1006 C C . ALA A 1 134 ? -0.532 5.771 9.230 1.00 94.38 134 ALA A C 1
ATOM 1008 O O . ALA A 1 134 ? 0.471 5.413 8.618 1.00 94.38 134 ALA A O 1
ATOM 1009 N N . VAL A 1 135 ? -1.313 4.913 9.879 1.00 96.25 135 VAL A N 1
ATOM 1010 C CA . VAL A 1 135 ? -1.135 3.461 9.821 1.00 96.25 135 VAL A CA 1
ATOM 1011 C C . VAL A 1 135 ? -2.214 2.892 8.921 1.00 96.25 135 VAL A C 1
ATOM 1013 O O . VAL A 1 135 ? -3.403 3.035 9.209 1.00 96.25 135 VAL A O 1
ATOM 1016 N N . LEU A 1 136 ? -1.797 2.251 7.837 1.00 97.69 136 LEU A N 1
ATOM 1017 C CA . LEU A 1 136 ? -2.665 1.712 6.799 1.00 97.69 136 LEU A CA 1
ATOM 1018 C C . LEU A 1 136 ? -2.670 0.181 6.825 1.00 97.69 136 LEU A C 1
ATOM 1020 O O . LEU A 1 136 ? -1.640 -0.439 7.085 1.00 97.69 136 LEU A O 1
ATOM 1024 N N . ALA A 1 137 ? -3.816 -0.428 6.529 1.00 97.94 137 ALA A N 1
ATOM 1025 C CA . ALA A 1 137 ? -3.921 -1.856 6.248 1.00 97.94 137 ALA A CA 1
ATOM 1026 C C . ALA A 1 137 ? -3.558 -2.121 4.779 1.00 97.94 137 ALA A C 1
ATOM 1028 O O . ALA A 1 137 ? -4.366 -1.887 3.882 1.00 97.94 137 ALA A O 1
ATOM 1029 N N . VAL A 1 138 ? -2.338 -2.601 4.539 1.00 97.81 138 VAL A N 1
ATOM 1030 C CA . VAL A 1 138 ? -1.751 -2.734 3.197 1.00 97.81 138 VAL A CA 1
ATOM 1031 C C . VAL A 1 138 ? -1.609 -4.213 2.827 1.00 97.81 138 VAL A C 1
ATOM 1033 O O . VAL A 1 138 ? -1.096 -4.977 3.648 1.00 97.81 138 VAL A O 1
ATOM 1036 N N . PRO A 1 139 ? -2.035 -4.657 1.630 1.00 96.62 139 PRO A N 1
ATOM 1037 C CA . PRO A 1 139 ? -1.731 -6.002 1.138 1.00 96.62 139 PRO A CA 1
ATOM 1038 C C . PRO A 1 139 ? -0.220 -6.253 1.106 1.00 96.62 139 PRO A C 1
ATOM 1040 O O . PRO A 1 139 ? 0.540 -5.360 0.746 1.00 96.62 139 PRO A O 1
ATOM 1043 N N . LEU A 1 140 ? 0.221 -7.466 1.456 1.00 96.12 140 LEU A N 1
ATOM 1044 C CA . LEU A 1 140 ? 1.646 -7.822 1.491 1.00 96.12 140 LEU A CA 1
ATOM 1045 C C . LEU A 1 140 ? 2.389 -7.427 0.213 1.00 96.12 140 LEU A C 1
ATOM 1047 O O . LEU A 1 140 ? 3.429 -6.792 0.300 1.00 96.12 140 LEU A O 1
ATOM 1051 N N . ASP A 1 141 ? 1.808 -7.750 -0.937 1.00 93.31 141 ASP A N 1
ATOM 1052 C CA . ASP A 1 141 ? 2.366 -7.506 -2.268 1.00 93.31 141 ASP A CA 1
ATOM 1053 C C . ASP A 1 141 ? 2.610 -6.025 -2.609 1.00 93.31 141 ASP A C 1
ATOM 1055 O O . ASP A 1 141 ? 3.291 -5.725 -3.593 1.00 93.31 141 ASP A O 1
ATOM 1059 N N . ASP A 1 142 ? 2.037 -5.098 -1.836 1.00 95.56 142 ASP A N 1
ATOM 1060 C CA . ASP A 1 142 ? 2.166 -3.661 -2.059 1.00 95.56 142 ASP A CA 1
ATOM 1061 C C . ASP A 1 142 ? 2.929 -2.933 -0.937 1.00 95.56 142 ASP A C 1
ATOM 1063 O O . ASP A 1 142 ? 3.117 -1.712 -1.010 1.00 95.56 142 ASP A O 1
ATOM 1067 N N . VAL A 1 143 ? 3.417 -3.650 0.084 1.00 96.88 143 VAL A N 1
ATOM 1068 C CA . VAL A 1 143 ? 4.195 -3.053 1.183 1.00 96.88 143 VAL A CA 1
ATOM 1069 C C . VAL A 1 143 ? 5.466 -2.403 0.639 1.00 96.88 143 VAL A C 1
ATOM 1071 O O . VAL A 1 143 ? 5.742 -1.239 0.932 1.00 96.88 143 VAL A O 1
ATOM 1074 N N . GLU A 1 144 ? 6.211 -3.106 -0.216 1.00 96.19 144 GLU A N 1
ATOM 1075 C CA . GLU A 1 144 ? 7.462 -2.606 -0.792 1.00 96.19 144 GLU A CA 1
ATOM 1076 C C . GLU A 1 144 ? 7.211 -1.402 -1.701 1.00 96.19 144 GLU A C 1
ATOM 1078 O O . GLU A 1 144 ? 7.996 -0.451 -1.707 1.00 96.19 144 GLU A O 1
ATOM 1083 N N . ARG A 1 145 ? 6.098 -1.418 -2.448 1.00 95.56 145 ARG A N 1
ATOM 1084 C CA . ARG A 1 145 ? 5.688 -0.303 -3.312 1.00 95.56 145 ARG A CA 1
ATOM 1085 C C . ARG A 1 145 ? 5.442 0.953 -2.491 1.00 95.56 145 ARG A C 1
ATOM 1087 O O . ARG A 1 145 ? 5.951 2.011 -2.854 1.00 95.56 145 ARG A O 1
ATOM 1094 N N . LEU A 1 146 ? 4.698 0.833 -1.390 1.00 97.06 146 LEU A N 1
ATOM 1095 C CA . LEU A 1 146 ? 4.397 1.957 -0.510 1.00 97.06 146 LEU A CA 1
ATOM 1096 C C . LEU A 1 146 ? 5.650 2.479 0.199 1.00 97.06 146 LEU A C 1
ATOM 1098 O O . LEU A 1 146 ? 5.874 3.686 0.205 1.00 97.06 146 LEU A O 1
ATOM 1102 N N . THR A 1 147 ? 6.507 1.597 0.720 1.00 96.06 147 THR A N 1
ATOM 1103 C CA . THR A 1 147 ? 7.756 2.010 1.383 1.00 96.06 147 THR A CA 1
ATOM 1104 C C . THR A 1 147 ? 8.733 2.693 0.420 1.00 96.06 147 THR A C 1
ATOM 1106 O O . THR A 1 147 ? 9.377 3.675 0.786 1.00 96.06 147 THR A O 1
ATOM 1109 N N . LEU A 1 148 ? 8.857 2.211 -0.821 1.00 95.56 148 LEU A N 1
ATOM 1110 C CA . LEU A 1 148 ? 9.673 2.885 -1.838 1.00 95.56 148 LEU A CA 1
ATOM 1111 C C . LEU A 1 148 ? 9.080 4.242 -2.221 1.00 95.56 148 LEU A C 1
ATOM 1113 O O . LEU A 1 148 ? 9.810 5.227 -2.305 1.00 95.56 148 LEU A O 1
ATOM 1117 N N . ALA A 1 149 ? 7.765 4.302 -2.419 1.00 94.94 149 ALA A N 1
ATOM 1118 C CA . ALA A 1 149 ? 7.072 5.536 -2.755 1.00 94.94 149 ALA A CA 1
ATOM 1119 C C . ALA A 1 149 ? 7.204 6.602 -1.654 1.00 94.94 149 ALA A C 1
ATOM 1121 O O . ALA A 1 149 ? 7.436 7.765 -1.968 1.00 94.94 149 ALA A O 1
ATOM 1122 N N . GLU A 1 150 ? 7.134 6.207 -0.380 1.00 94.69 150 GLU A N 1
ATOM 1123 C CA . GLU A 1 150 ? 7.376 7.094 0.764 1.00 94.69 150 GLU A CA 1
ATOM 1124 C C . GLU A 1 150 ? 8.803 7.661 0.765 1.00 94.69 150 GLU A C 1
ATOM 1126 O O . GLU A 1 150 ? 9.004 8.843 1.037 1.00 94.69 150 GLU A O 1
ATOM 1131 N N . LYS A 1 151 ? 9.807 6.833 0.447 1.00 93.75 151 LYS A N 1
ATOM 1132 C CA . LYS A 1 151 ? 11.216 7.256 0.460 1.00 93.75 151 LYS A CA 1
ATOM 1133 C C . LYS A 1 151 ? 11.606 8.148 -0.714 1.00 93.75 151 LYS A C 1
ATOM 1135 O O . LYS A 1 151 ? 12.471 9.005 -0.550 1.00 93.75 151 LYS A O 1
ATOM 1140 N N . PHE A 1 152 ? 11.035 7.908 -1.893 1.00 93.25 152 PHE A N 1
ATOM 1141 C CA . PHE A 1 152 ? 11.541 8.460 -3.155 1.00 93.25 152 PHE A CA 1
ATOM 1142 C C . PHE A 1 152 ? 10.568 9.387 -3.887 1.00 93.25 152 PHE A C 1
ATOM 1144 O O . PHE A 1 152 ? 10.897 9.893 -4.959 1.00 93.25 152 PHE A O 1
ATOM 1151 N N . GLY A 1 153 ? 9.390 9.649 -3.327 1.00 92.75 153 GLY A N 1
ATOM 1152 C CA . GLY A 1 153 ? 8.500 10.678 -3.848 1.00 92.75 153 GLY A CA 1
ATOM 1153 C C . GLY A 1 153 ? 7.468 11.114 -2.825 1.00 92.75 153 GLY A C 1
ATOM 1154 O O . GLY A 1 153 ? 7.686 11.034 -1.620 1.00 92.75 153 GLY A O 1
ATOM 1155 N N . GLN A 1 154 ? 6.358 11.652 -3.317 1.00 94.25 154 GLN A N 1
ATOM 1156 C CA . GLN A 1 154 ? 5.344 12.265 -2.472 1.00 94.25 154 GLN A CA 1
ATOM 1157 C C . GLN A 1 154 ? 4.077 11.417 -2.447 1.00 94.25 154 GLN A C 1
ATOM 1159 O O . GLN A 1 154 ? 3.520 11.093 -3.496 1.00 94.25 154 GLN A O 1
ATOM 1164 N N . LEU A 1 155 ? 3.615 11.092 -1.239 1.00 96.50 155 LEU A N 1
ATOM 1165 C CA . LEU A 1 155 ? 2.352 10.400 -1.014 1.00 96.50 155 LEU A CA 1
ATOM 1166 C C . LEU A 1 155 ? 1.211 11.395 -0.772 1.00 96.50 155 LEU A C 1
ATOM 1168 O O . LEU A 1 155 ? 1.375 12.375 -0.039 1.00 96.50 155 LEU A O 1
ATOM 1172 N N . THR A 1 156 ? 0.047 11.095 -1.344 1.00 96.69 156 THR A N 1
ATOM 1173 C CA . THR A 1 156 ? -1.217 11.809 -1.109 1.00 96.69 156 THR A CA 1
ATOM 1174 C C . THR A 1 156 ? -2.301 10.807 -0.746 1.00 96.69 156 THR A C 1
ATOM 1176 O O . THR A 1 156 ? -2.474 9.816 -1.453 1.00 96.69 156 THR A O 1
ATOM 1179 N N . LEU A 1 157 ? -3.064 11.071 0.313 1.00 97.38 157 LEU A N 1
ATOM 1180 C CA . LEU A 1 157 ? -4.265 10.310 0.645 1.00 97.38 157 LEU A CA 1
ATOM 1181 C C . LEU A 1 157 ? -5.508 11.028 0.130 1.00 97.38 157 LEU A C 1
ATOM 1183 O O . LEU A 1 157 ? -5.748 12.193 0.462 1.00 97.38 157 LEU A O 1
ATOM 1187 N N . ALA A 1 158 ? -6.326 10.297 -0.616 1.00 96.81 158 ALA A N 1
ATOM 1188 C CA . ALA A 1 158 ? -7.670 10.707 -0.990 1.00 96.81 158 ALA A CA 1
ATOM 1189 C C . ALA A 1 158 ? -8.687 9.863 -0.218 1.00 96.81 158 ALA A C 1
ATOM 1191 O O . ALA A 1 158 ? -8.589 8.638 -0.204 1.00 96.81 158 ALA A O 1
ATOM 1192 N N . LEU A 1 159 ? -9.662 10.508 0.426 1.00 97.19 159 LEU A N 1
ATOM 1193 C CA . LEU A 1 159 ? -10.766 9.800 1.072 1.00 97.19 159 LEU A CA 1
ATOM 1194 C C . LEU A 1 159 ? -11.619 9.092 0.025 1.00 97.19 159 LEU A C 1
ATOM 1196 O O . LEU A 1 159 ? -11.997 9.682 -0.987 1.00 97.19 159 LEU A O 1
ATOM 1200 N N . ARG A 1 160 ? -11.945 7.836 0.308 1.00 97.06 160 ARG A N 1
ATOM 1201 C CA . ARG A 1 160 ? -12.726 6.975 -0.565 1.00 97.06 160 ARG A CA 1
ATOM 1202 C C . ARG A 1 160 ? -14.065 6.645 0.074 1.00 97.06 160 ARG A C 1
ATOM 1204 O O . ARG A 1 160 ? -14.144 6.366 1.269 1.00 97.06 160 ARG A O 1
ATOM 1211 N N . ASN A 1 161 ? -15.119 6.632 -0.740 1.00 97.31 161 ASN A N 1
ATOM 1212 C CA . ASN A 1 161 ? -16.424 6.163 -0.294 1.00 97.31 161 ASN A CA 1
ATOM 1213 C C . ASN A 1 161 ? -16.323 4.676 0.127 1.00 97.31 161 ASN A C 1
ATOM 1215 O O . ASN A 1 161 ? -15.858 3.857 -0.672 1.00 97.31 161 ASN A O 1
ATOM 1219 N N . PRO A 1 162 ? -16.748 4.296 1.349 1.00 96.00 162 PRO A N 1
ATOM 1220 C CA . PRO A 1 162 ? -16.697 2.910 1.808 1.00 96.00 162 PRO A CA 1
ATOM 1221 C C . PRO A 1 162 ? -17.504 1.933 0.940 1.00 96.00 162 PRO A C 1
ATOM 1223 O O . PRO A 1 162 ? -17.141 0.759 0.907 1.00 96.00 162 PRO A O 1
ATOM 1226 N N . ASP A 1 163 ? -18.506 2.384 0.186 1.00 97.19 163 ASP A N 1
ATOM 1227 C CA . ASP A 1 163 ? -19.294 1.535 -0.720 1.00 97.19 163 ASP A CA 1
ATOM 1228 C C . ASP A 1 163 ? -18.660 1.388 -2.116 1.00 97.19 163 ASP A C 1
ATOM 1230 O O . ASP A 1 163 ? -19.045 0.517 -2.895 1.00 97.19 163 ASP A O 1
ATOM 1234 N N . ASP A 1 164 ? -17.645 2.195 -2.443 1.00 97.31 164 ASP A N 1
ATOM 1235 C CA . ASP A 1 164 ? -16.902 2.061 -3.694 1.00 97.31 164 ASP A CA 1
ATOM 1236 C C . ASP A 1 164 ? -15.850 0.950 -3.567 1.00 97.31 164 ASP A C 1
ATOM 1238 O O . ASP A 1 164 ? -14.764 1.150 -3.010 1.00 97.31 164 ASP A O 1
ATOM 1242 N N . LEU A 1 165 ? -16.170 -0.228 -4.105 1.00 95.44 165 LEU A N 1
ATOM 1243 C CA . LEU A 1 165 ? -15.322 -1.425 -4.078 1.00 95.44 165 LEU A CA 1
ATOM 1244 C C . LEU A 1 165 ? -14.378 -1.556 -5.291 1.00 95.44 165 LEU A C 1
ATOM 1246 O O . LEU A 1 165 ? -13.673 -2.558 -5.401 1.00 95.44 165 LEU A O 1
ATOM 1250 N N . SER A 1 166 ? -14.364 -0.592 -6.216 1.00 95.25 166 SER A N 1
ATOM 1251 C CA . SER A 1 166 ? -13.595 -0.690 -7.465 1.00 95.25 166 SER A CA 1
ATOM 1252 C C . SER A 1 166 ? -12.071 -0.721 -7.247 1.00 95.25 166 SER A C 1
ATOM 1254 O O . SER A 1 166 ? -11.454 0.209 -6.731 1.00 95.25 166 SER A O 1
ATOM 1256 N N . VAL A 1 167 ? -11.404 -1.783 -7.676 1.00 94.56 167 VAL A N 1
ATOM 1257 C CA . VAL A 1 167 ? -9.938 -1.873 -7.602 1.00 94.56 167 VAL A CA 1
ATOM 1258 C C . VAL A 1 167 ? -9.362 -2.054 -9.004 1.00 94.56 167 VAL A C 1
ATOM 1260 O O . VAL A 1 167 ? -9.979 -2.752 -9.812 1.00 94.56 167 VAL A O 1
ATOM 1263 N N . PRO A 1 168 ? -8.218 -1.421 -9.335 1.00 93.06 168 PRO A N 1
ATOM 1264 C CA . PRO A 1 168 ? -7.555 -1.654 -10.613 1.00 93.06 168 PRO A CA 1
ATOM 1265 C C . PRO A 1 168 ? -7.236 -3.139 -10.801 1.00 93.06 168 PRO A C 1
ATOM 1267 O O . PRO A 1 168 ? -6.754 -3.784 -9.870 1.00 93.06 168 PRO A O 1
ATOM 1270 N N . ASP A 1 169 ? -7.463 -3.672 -12.003 1.00 93.12 169 ASP A N 1
ATOM 1271 C CA . ASP A 1 169 ? -7.045 -5.036 -12.329 1.00 93.12 169 ASP A CA 1
ATOM 1272 C C . ASP A 1 169 ? -5.527 -5.059 -12.586 1.00 93.12 169 ASP A C 1
ATOM 1274 O O . ASP A 1 169 ? -5.069 -4.484 -13.581 1.00 93.12 169 ASP A O 1
ATOM 1278 N N . PRO A 1 170 ? -4.722 -5.718 -11.729 1.00 87.00 170 PRO A N 1
ATOM 1279 C CA . PRO A 1 170 ? -3.274 -5.762 -11.895 1.00 87.00 170 PRO A CA 1
ATOM 1280 C C . PRO A 1 170 ? -2.841 -6.453 -13.193 1.00 87.00 170 PRO A C 1
ATOM 1282 O O . PRO A 1 170 ? -1.736 -6.194 -13.662 1.00 87.00 170 PRO A O 1
ATOM 1285 N N . LYS A 1 171 ? -3.687 -7.297 -13.802 1.00 89.44 171 LYS A N 1
ATOM 1286 C CA . LYS A 1 171 ? -3.370 -8.018 -15.047 1.00 89.44 171 LYS A CA 1
ATOM 1287 C C . LYS A 1 171 ? -3.330 -7.113 -16.276 1.00 89.44 171 LYS A C 1
ATOM 1289 O O . LYS A 1 171 ? -2.776 -7.506 -17.298 1.00 89.44 171 LYS A O 1
ATOM 1294 N N . LEU A 1 172 ? -3.899 -5.911 -16.181 1.00 91.44 172 LEU A N 1
ATOM 1295 C CA . LEU A 1 172 ? -3.841 -4.907 -17.245 1.00 91.44 172 LEU A CA 1
ATOM 1296 C C . LEU A 1 172 ? -2.488 -4.184 -17.303 1.00 91.44 172 LEU A C 1
ATOM 1298 O O . LEU A 1 172 ? -2.237 -3.427 -18.239 1.00 91.44 172 LEU A O 1
ATOM 1302 N N . PHE A 1 173 ? -1.617 -4.407 -16.318 1.00 88.44 173 PHE A N 1
ATOM 1303 C CA . PHE A 1 173 ? -0.336 -3.729 -16.183 1.00 88.44 173 PHE A CA 1
ATOM 1304 C C . PHE A 1 173 ? 0.816 -4.734 -16.193 1.00 88.44 173 PHE A C 1
ATOM 1306 O O . PHE A 1 173 ? 0.670 -5.889 -15.792 1.00 88.44 173 PHE A O 1
ATOM 1313 N N . ALA A 1 174 ? 1.993 -4.290 -16.637 1.00 87.38 174 ALA A N 1
ATOM 1314 C CA . ALA A 1 174 ? 3.195 -5.110 -16.577 1.00 87.38 174 ALA A CA 1
ATOM 1315 C C . ALA A 1 174 ? 3.552 -5.443 -15.118 1.00 87.38 174 ALA A C 1
ATOM 1317 O O . ALA A 1 174 ? 3.541 -4.576 -14.237 1.00 87.38 174 ALA A O 1
ATOM 1318 N N . ALA A 1 175 ? 3.896 -6.705 -14.859 1.00 87.62 175 ALA A N 1
ATOM 1319 C CA . ALA A 1 175 ? 4.392 -7.115 -13.555 1.00 87.62 175 ALA A CA 1
ATOM 1320 C C . ALA A 1 175 ? 5.767 -6.482 -13.299 1.00 87.62 175 ALA A C 1
ATOM 1322 O O . ALA A 1 175 ? 6.673 -6.579 -14.127 1.00 87.62 175 ALA A O 1
ATOM 1323 N N . LEU A 1 176 ? 5.925 -5.850 -12.135 1.00 90.06 176 LEU A N 1
ATOM 1324 C CA . LEU A 1 176 ? 7.215 -5.296 -11.732 1.00 90.06 176 LEU A CA 1
ATOM 1325 C C . LEU A 1 176 ? 8.179 -6.441 -11.385 1.00 90.06 176 LEU A C 1
ATOM 1327 O O . LEU A 1 176 ? 7.798 -7.312 -10.595 1.00 90.06 176 LEU A O 1
ATOM 1331 N N . PRO A 1 177 ? 9.404 -6.449 -11.932 1.00 89.62 177 PRO A N 1
ATOM 1332 C CA . PRO A 1 177 ? 10.392 -7.465 -11.608 1.00 89.62 177 PRO A CA 1
ATOM 1333 C C . PRO A 1 177 ? 10.857 -7.339 -10.152 1.00 89.62 177 PRO A C 1
ATOM 1335 O O . PRO A 1 177 ? 10.983 -6.241 -9.606 1.00 89.62 177 PRO A O 1
ATOM 1338 N N . GLY A 1 178 ? 11.132 -8.487 -9.529 1.00 91.94 178 GLY A N 1
ATOM 1339 C CA . GLY A 1 178 ? 11.707 -8.548 -8.188 1.00 91.94 178 GLY A CA 1
ATOM 1340 C C . GLY A 1 178 ? 13.168 -8.089 -8.163 1.00 91.94 178 GLY A C 1
ATOM 1341 O O . GLY A 1 178 ? 13.926 -8.325 -9.110 1.00 91.94 178 GLY A O 1
ATOM 1342 N N . ALA A 1 179 ? 13.593 -7.455 -7.069 1.00 94.12 179 ALA A N 1
ATOM 1343 C CA . ALA A 1 179 ? 14.983 -7.026 -6.910 1.00 94.12 179 ALA A CA 1
ATOM 1344 C C . ALA A 1 179 ? 15.951 -8.218 -6.811 1.00 94.12 179 ALA A C 1
ATOM 1346 O O . ALA A 1 179 ? 17.051 -8.161 -7.378 1.00 94.12 179 ALA A O 1
ATOM 1347 N N . LEU A 1 180 ? 15.519 -9.282 -6.129 1.00 94.56 180 LEU A N 1
ATOM 1348 C CA . LEU A 1 180 ? 16.154 -10.593 -6.075 1.00 94.56 180 LEU A CA 1
ATOM 1349 C C . LEU A 1 180 ? 15.483 -11.539 -7.071 1.00 94.56 180 LEU A C 1
ATOM 1351 O O . LEU A 1 180 ? 14.271 -11.505 -7.272 1.00 94.56 180 LEU A O 1
ATOM 1355 N N . GLN A 1 181 ? 16.289 -12.404 -7.680 1.00 91.12 181 GLN A N 1
ATOM 1356 C CA . GLN A 1 181 ? 15.817 -13.395 -8.640 1.00 91.12 181 GLN A CA 1
ATOM 1357 C C . GLN A 1 181 ? 15.842 -14.787 -8.005 1.00 91.12 181 GLN A C 1
ATOM 1359 O O . GLN A 1 181 ? 16.787 -15.100 -7.272 1.00 91.12 181 GLN A O 1
ATOM 1364 N N . PRO A 1 182 ? 14.833 -15.635 -8.273 1.00 90.94 182 PRO A N 1
ATOM 1365 C CA . PRO A 1 182 ? 14.850 -17.008 -7.801 1.00 90.94 182 PRO A CA 1
ATOM 1366 C C . PRO A 1 182 ? 16.042 -17.750 -8.408 1.00 90.94 182 PRO A C 1
ATOM 1368 O O . PRO A 1 182 ? 16.455 -17.503 -9.544 1.00 90.94 182 PRO A O 1
ATOM 1371 N N . VAL A 1 183 ? 16.588 -18.698 -7.650 1.00 92.38 183 VAL A N 1
ATOM 1372 C CA . VAL A 1 183 ? 17.672 -19.554 -8.139 1.00 92.38 183 VAL A CA 1
ATOM 1373 C C . VAL A 1 183 ? 17.193 -20.317 -9.375 1.00 92.38 183 VAL A C 1
ATOM 1375 O O . VAL A 1 183 ? 16.091 -20.875 -9.388 1.00 92.38 183 VAL A O 1
ATOM 1378 N N . ALA A 1 184 ? 18.035 -20.359 -10.409 1.00 88.69 184 ALA A N 1
ATOM 1379 C CA . ALA A 1 184 ? 17.720 -21.032 -11.662 1.00 88.69 184 ALA A CA 1
ATOM 1380 C C . ALA A 1 184 ? 17.235 -22.474 -11.419 1.00 88.69 184 ALA A C 1
ATOM 1382 O O . ALA A 1 184 ? 17.849 -23.239 -10.677 1.00 88.69 184 ALA A O 1
ATOM 1383 N N . GLY A 1 185 ? 16.104 -22.833 -12.032 1.00 87.81 185 GLY A N 1
ATOM 1384 C CA . GLY A 1 185 ? 15.495 -24.161 -11.914 1.00 87.81 185 GLY A CA 1
ATOM 1385 C C . GLY A 1 185 ? 14.659 -24.404 -10.650 1.00 87.81 185 GLY A C 1
ATOM 1386 O O . GLY A 1 185 ? 14.032 -25.455 -10.559 1.00 87.81 185 GLY A O 1
ATOM 1387 N N . ARG A 1 186 ? 14.602 -23.465 -9.691 1.00 89.31 186 ARG A N 1
ATOM 1388 C CA . ARG A 1 186 ? 13.720 -23.579 -8.509 1.00 89.31 186 ARG A CA 1
ATOM 1389 C C . ARG A 1 186 ? 12.285 -23.133 -8.767 1.00 89.31 186 ARG A C 1
ATOM 1391 O O . ARG A 1 186 ? 11.388 -23.592 -8.071 1.00 89.31 186 ARG A O 1
ATOM 1398 N N . LEU A 1 187 ? 12.085 -22.272 -9.758 1.00 89.56 187 LEU A N 1
ATOM 1399 C CA . LEU A 1 187 ? 10.776 -21.805 -10.194 1.00 89.56 187 LEU A CA 1
ATOM 1400 C C . LEU A 1 187 ? 10.541 -22.252 -11.639 1.00 89.56 187 LEU A C 1
ATOM 1402 O O . LEU A 1 187 ? 11.477 -22.258 -12.448 1.00 89.56 187 LEU A O 1
ATOM 1406 N N . ARG A 1 188 ? 9.308 -22.652 -11.966 1.00 87.50 188 ARG A N 1
ATOM 1407 C CA . ARG A 1 188 ? 8.942 -22.951 -13.357 1.00 87.50 188 ARG A CA 1
ATOM 1408 C C . ARG A 1 188 ? 8.956 -21.654 -14.171 1.00 87.50 188 ARG A C 1
ATOM 1410 O O . ARG A 1 188 ? 8.710 -20.585 -13.627 1.00 87.50 188 ARG A O 1
ATOM 1417 N N . LYS A 1 189 ? 9.253 -21.734 -15.471 1.00 81.12 189 LYS A N 1
ATOM 1418 C CA . LYS A 1 189 ? 9.411 -20.543 -16.336 1.00 81.12 189 LYS A CA 1
ATOM 1419 C C . LYS A 1 189 ? 8.133 -19.704 -16.462 1.00 81.12 189 LYS A C 1
ATOM 1421 O O . LYS A 1 189 ? 8.210 -18.520 -16.754 1.00 81.12 189 LYS A O 1
ATOM 1426 N N . ASP A 1 190 ? 6.988 -20.340 -16.283 1.00 82.38 190 ASP A N 1
ATOM 1427 C CA . ASP A 1 190 ? 5.638 -19.787 -16.342 1.00 82.38 190 ASP A CA 1
ATOM 1428 C C . ASP A 1 190 ? 5.095 -19.366 -14.968 1.00 82.38 190 ASP A C 1
ATOM 1430 O O . ASP A 1 190 ? 4.034 -18.752 -14.889 1.00 82.38 190 ASP A O 1
ATOM 1434 N N . GLN A 1 191 ? 5.812 -19.675 -13.885 1.00 86.38 191 GLN A N 1
ATOM 1435 C CA . GLN A 1 191 ? 5.384 -19.376 -12.526 1.00 86.38 191 GLN A CA 1
ATOM 1436 C C . GLN A 1 191 ? 6.027 -18.074 -12.038 1.00 86.38 191 GLN A C 1
ATOM 1438 O O . GLN A 1 191 ? 7.243 -17.902 -12.111 1.00 86.38 191 GLN A O 1
ATOM 1443 N N . ALA A 1 192 ? 5.206 -17.165 -11.515 1.00 86.00 192 ALA A N 1
ATOM 1444 C CA . ALA A 1 192 ? 5.662 -15.946 -10.858 1.00 86.00 192 ALA A CA 1
ATOM 1445 C C . ALA A 1 192 ? 5.813 -16.163 -9.345 1.00 86.00 192 ALA A C 1
ATOM 1447 O O . ALA A 1 192 ? 5.220 -17.075 -8.770 1.00 86.00 192 ALA A O 1
ATOM 1448 N N . LEU A 1 193 ? 6.615 -15.314 -8.700 1.00 90.62 193 LEU A N 1
ATOM 1449 C CA . LEU A 1 193 ? 6.637 -15.232 -7.241 1.00 90.62 193 LEU A CA 1
ATOM 1450 C C . LEU A 1 193 ? 5.336 -14.589 -6.752 1.00 90.62 193 LEU A C 1
ATOM 1452 O O . LEU A 1 193 ? 4.884 -13.595 -7.324 1.00 90.62 193 LEU A O 1
ATOM 1456 N N . GLU A 1 194 ? 4.778 -15.116 -5.667 1.00 90.50 194 GLU A N 1
ATOM 1457 C CA . GLU A 1 194 ? 3.522 -14.645 -5.077 1.00 90.50 194 GLU A CA 1
ATOM 1458 C C . GLU A 1 194 ? 3.682 -14.432 -3.567 1.00 90.50 194 GLU A C 1
ATOM 1460 O O . GLU A 1 194 ? 4.541 -15.045 -2.925 1.00 90.50 194 GLU A O 1
ATOM 1465 N N . GLY A 1 195 ? 2.857 -13.553 -2.991 1.00 90.25 195 GLY A N 1
ATOM 1466 C CA . GLY A 1 195 ? 2.756 -13.364 -1.547 1.00 90.25 195 GLY A CA 1
ATOM 1467 C C . GLY A 1 195 ? 4.106 -13.125 -0.867 1.00 90.25 195 GLY A C 1
ATOM 1468 O O . GLY A 1 195 ? 4.838 -12.189 -1.185 1.00 90.25 195 GLY A O 1
ATOM 1469 N N . ALA A 1 196 ? 4.442 -13.990 0.094 1.00 94.00 196 ALA A N 1
ATOM 1470 C CA . ALA A 1 196 ? 5.654 -13.857 0.901 1.00 94.00 196 ALA A CA 1
ATOM 1471 C C . ALA A 1 196 ? 6.950 -13.975 0.089 1.00 94.00 196 ALA A C 1
ATOM 1473 O O . ALA A 1 196 ? 7.897 -13.245 0.373 1.00 94.00 196 ALA A O 1
ATOM 1474 N N . ASP A 1 197 ? 6.991 -14.832 -0.934 1.00 94.44 197 ASP A N 1
ATOM 1475 C CA . ASP A 1 197 ? 8.189 -15.001 -1.761 1.00 94.44 197 ASP A CA 1
ATOM 1476 C C . ASP A 1 197 ? 8.427 -13.772 -2.644 1.00 94.44 197 ASP A C 1
ATOM 1478 O O . ASP A 1 197 ? 9.565 -13.345 -2.849 1.00 94.44 197 ASP A O 1
ATOM 1482 N N . ARG A 1 198 ? 7.342 -13.156 -3.130 1.00 93.50 198 ARG A N 1
ATOM 1483 C CA . ARG A 1 198 ? 7.400 -11.899 -3.884 1.00 93.50 198 ARG A CA 1
ATOM 1484 C C . ARG A 1 198 ? 7.858 -10.738 -3.007 1.00 93.50 198 ARG A C 1
ATOM 1486 O O . ARG A 1 198 ? 8.741 -9.989 -3.418 1.00 93.50 198 ARG A O 1
ATOM 1493 N N . ALA A 1 199 ? 7.296 -10.624 -1.806 1.00 94.19 199 ALA A N 1
ATOM 1494 C CA . ALA A 1 199 ? 7.710 -9.631 -0.821 1.00 94.19 199 ALA A CA 1
ATOM 1495 C C . ALA A 1 199 ? 9.197 -9.784 -0.461 1.00 94.19 199 ALA A C 1
ATOM 1497 O O . ALA A 1 199 ? 9.959 -8.819 -0.465 1.00 94.19 199 ALA A O 1
ATOM 1498 N N . PHE A 1 200 ? 9.649 -11.026 -0.256 1.00 95.50 200 PHE A N 1
ATOM 1499 C CA . PHE A 1 200 ? 11.057 -11.333 -0.007 1.00 95.50 200 PHE A CA 1
ATOM 1500 C C . PHE A 1 200 ? 11.963 -10.939 -1.180 1.00 95.50 200 PHE A C 1
ATOM 1502 O O . PHE A 1 200 ? 13.067 -10.436 -0.967 1.00 95.50 200 PHE A O 1
ATOM 1509 N N . ALA A 1 201 ? 11.505 -11.128 -2.421 1.00 95.50 201 ALA A N 1
ATOM 1510 C CA . ALA A 1 201 ? 12.258 -10.713 -3.598 1.00 95.50 201 ALA A CA 1
ATOM 1511 C C . ALA A 1 201 ? 12.422 -9.188 -3.710 1.00 95.50 201 ALA A C 1
ATOM 1513 O O . ALA A 1 201 ? 13.374 -8.727 -4.346 1.00 95.50 201 ALA A O 1
ATOM 1514 N N . GLY A 1 202 ? 11.541 -8.411 -3.076 1.00 95.06 202 GLY A N 1
ATOM 1515 C CA . GLY A 1 202 ? 11.607 -6.956 -3.019 1.00 95.06 202 GLY A CA 1
ATOM 1516 C C . GLY A 1 202 ? 11.383 -6.269 -4.368 1.00 95.06 202 GLY A C 1
ATOM 1517 O O . GLY A 1 202 ? 11.197 -6.908 -5.401 1.00 95.06 202 GLY A O 1
ATOM 1518 N N . LEU A 1 203 ? 11.444 -4.936 -4.375 1.00 95.12 203 LEU A N 1
ATOM 1519 C CA . LEU A 1 203 ? 11.306 -4.109 -5.578 1.00 95.12 203 LEU A CA 1
ATOM 1520 C C . LEU A 1 203 ? 12.446 -3.097 -5.682 1.00 95.12 203 LEU A C 1
ATOM 1522 O O . LEU A 1 203 ? 13.031 -2.689 -4.677 1.00 95.12 203 LEU A O 1
ATOM 1526 N N . ARG A 1 204 ? 12.749 -2.662 -6.908 1.00 93.94 204 ARG A N 1
ATOM 1527 C CA . ARG A 1 204 ? 13.691 -1.563 -7.158 1.00 93.94 204 ARG A CA 1
ATOM 1528 C C . ARG A 1 204 ? 12.929 -0.285 -7.474 1.00 93.94 204 ARG A C 1
ATOM 1530 O O . ARG A 1 204 ? 11.890 -0.312 -8.135 1.00 93.94 204 ARG A O 1
ATOM 1537 N N . MET A 1 205 ? 13.488 0.851 -7.059 1.00 93.12 205 MET A N 1
ATOM 1538 C CA . MET A 1 205 ? 12.872 2.153 -7.319 1.00 93.12 205 MET A CA 1
ATOM 1539 C C . MET A 1 205 ? 12.760 2.453 -8.820 1.00 93.12 205 MET A C 1
ATOM 1541 O O . MET A 1 205 ? 11.745 2.977 -9.267 1.00 93.12 205 MET A O 1
ATOM 1545 N N . GLN A 1 206 ? 13.761 2.066 -9.615 1.00 92.06 206 GLN A N 1
ATOM 1546 C CA . GLN A 1 206 ? 13.743 2.271 -11.064 1.00 92.06 206 GLN A CA 1
ATOM 1547 C C . GLN A 1 206 ? 12.600 1.509 -11.749 1.00 92.06 206 GLN A C 1
ATOM 1549 O O . GLN A 1 206 ? 11.922 2.068 -12.610 1.00 92.06 206 GLN A O 1
ATOM 1554 N N . ASP A 1 207 ? 12.342 0.266 -11.339 1.00 92.75 207 ASP A N 1
ATOM 1555 C CA . ASP A 1 207 ? 11.249 -0.540 -11.887 1.00 92.75 207 ASP A CA 1
ATOM 1556 C C . ASP A 1 207 ? 9.893 0.042 -11.486 1.00 92.75 207 ASP A C 1
ATOM 1558 O O . ASP A 1 207 ? 8.992 0.158 -12.317 1.00 92.75 207 ASP A O 1
ATOM 1562 N N . LEU A 1 208 ? 9.769 0.496 -10.231 1.00 93.19 208 LEU A N 1
ATOM 1563 C CA . LEU A 1 208 ? 8.583 1.208 -9.769 1.00 93.19 208 LEU A CA 1
ATOM 1564 C C . LEU A 1 208 ? 8.358 2.473 -10.610 1.00 93.19 208 LEU A C 1
ATOM 1566 O O . LEU A 1 208 ? 7.270 2.638 -11.155 1.00 93.19 208 LEU A O 1
ATOM 1570 N N . ALA A 1 209 ? 9.365 3.334 -10.764 1.00 93.00 209 ALA A N 1
ATOM 1571 C CA . ALA A 1 209 ? 9.267 4.595 -11.502 1.00 93.00 209 ALA A CA 1
ATOM 1572 C C . ALA A 1 209 ? 8.925 4.405 -12.987 1.00 93.00 209 ALA A C 1
ATOM 1574 O O . ALA A 1 209 ? 8.087 5.122 -13.528 1.00 93.00 209 ALA A O 1
ATOM 1575 N N . THR A 1 210 ? 9.559 3.434 -13.642 1.00 92.06 210 THR A N 1
ATOM 1576 C CA . THR A 1 210 ? 9.372 3.173 -15.078 1.00 92.06 210 THR A CA 1
ATOM 1577 C C . THR A 1 210 ? 8.175 2.270 -15.371 1.00 92.06 210 THR A C 1
ATOM 1579 O O . THR A 1 210 ? 7.794 2.124 -16.529 1.00 92.06 210 THR A O 1
ATOM 1582 N N . GLY A 1 211 ? 7.566 1.651 -14.353 1.00 89.62 211 GLY A N 1
ATOM 1583 C CA . GLY A 1 211 ? 6.497 0.669 -14.547 1.00 89.62 211 GLY A CA 1
ATOM 1584 C C . GLY A 1 211 ? 6.973 -0.596 -15.267 1.00 89.62 211 GLY A C 1
ATOM 1585 O O . GLY A 1 211 ? 6.194 -1.200 -15.995 1.00 89.62 211 GLY A O 1
ATOM 1586 N N . ALA A 1 212 ? 8.251 -0.956 -15.094 1.00 85.25 212 ALA A N 1
ATOM 1587 C CA . ALA A 1 212 ? 8.935 -2.033 -15.813 1.00 85.25 212 ALA A CA 1
ATOM 1588 C C . ALA A 1 212 ? 8.984 -1.871 -17.351 1.00 85.25 212 ALA A C 1
ATOM 1590 O O . ALA A 1 212 ? 9.168 -2.853 -18.069 1.00 85.25 212 ALA A O 1
ATOM 1591 N N . ASP A 1 213 ? 8.867 -0.641 -17.868 1.00 88.00 213 ASP A N 1
ATOM 1592 C CA . ASP A 1 213 ? 9.059 -0.331 -19.289 1.00 88.00 213 ASP A CA 1
ATOM 1593 C C . ASP A 1 213 ? 10.236 0.634 -19.481 1.00 88.00 213 ASP A C 1
ATOM 1595 O O . ASP A 1 213 ? 10.175 1.815 -19.132 1.00 88.00 213 ASP A O 1
ATOM 1599 N N . ALA A 1 214 ? 11.317 0.140 -20.088 1.00 85.31 214 ALA A N 1
ATOM 1600 C CA . ALA A 1 214 ? 12.525 0.923 -20.344 1.00 85.31 214 ALA A CA 1
ATOM 1601 C C . ALA A 1 214 ? 12.279 2.157 -21.234 1.00 85.31 214 ALA A C 1
ATOM 1603 O O . ALA A 1 214 ? 13.073 3.098 -21.211 1.00 85.31 214 ALA A O 1
ATOM 1604 N N . ARG A 1 215 ? 11.178 2.191 -22.001 1.00 87.62 215 ARG A N 1
ATOM 1605 C CA . ARG A 1 215 ? 10.794 3.354 -22.819 1.00 87.62 215 ARG A CA 1
ATOM 1606 C C . ARG A 1 215 ? 10.357 4.552 -21.978 1.00 87.62 215 ARG A C 1
ATOM 1608 O O . ARG A 1 215 ? 10.403 5.668 -22.484 1.00 87.62 215 ARG A O 1
ATOM 1615 N N . ASN A 1 216 ? 9.986 4.326 -20.718 1.00 87.94 216 ASN A N 1
ATOM 1616 C CA . ASN A 1 216 ? 9.574 5.378 -19.789 1.00 87.94 216 ASN A CA 1
ATOM 1617 C C . ASN A 1 216 ? 10.763 6.099 -19.134 1.00 87.94 216 ASN A C 1
ATOM 1619 O O . ASN A 1 216 ? 10.563 7.05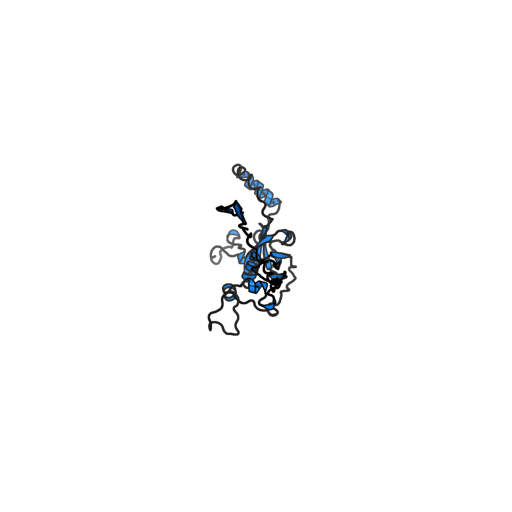6 -18.389 1.00 87.94 216 ASN A O 1
ATOM 1623 N N . ILE A 1 217 ? 12.001 5.659 -19.393 1.00 88.25 217 ILE A N 1
ATOM 1624 C CA . ILE A 1 217 ? 13.200 6.359 -18.931 1.00 88.25 217 ILE A CA 1
ATOM 1625 C C . ILE A 1 217 ? 13.328 7.679 -19.698 1.00 88.25 217 ILE A C 1
ATOM 1627 O O . ILE A 1 217 ? 13.404 7.704 -20.931 1.00 88.25 217 ILE A O 1
ATOM 1631 N N . ARG A 1 218 ? 13.400 8.783 -18.953 1.00 84.38 218 ARG A N 1
ATOM 1632 C CA . ARG A 1 218 ? 13.641 10.117 -19.488 1.00 84.38 218 ARG A CA 1
ATOM 1633 C C . ARG A 1 218 ? 14.988 10.130 -20.199 1.00 84.38 218 ARG A C 1
ATOM 1635 O O . ARG A 1 218 ? 16.035 9.875 -19.605 1.00 84.38 218 ARG A O 1
ATOM 1642 N N . LYS A 1 219 ? 14.967 10.461 -21.488 1.00 78.38 219 LYS A N 1
ATOM 1643 C CA . LYS A 1 219 ? 16.196 10.634 -22.264 1.00 78.38 219 LYS A CA 1
ATOM 1644 C C . LYS A 1 219 ? 16.890 11.918 -21.799 1.00 78.38 219 LYS A C 1
ATOM 1646 O O . LYS A 1 219 ? 16.226 12.957 -21.737 1.00 78.38 219 LYS A O 1
ATOM 1651 N N . PRO A 1 220 ? 18.198 11.889 -21.491 1.00 68.12 220 PRO A N 1
ATOM 1652 C CA . PRO A 1 220 ? 18.927 13.119 -21.231 1.00 68.12 220 PRO A CA 1
ATOM 1653 C C . PRO A 1 220 ? 18.827 14.009 -22.471 1.00 68.12 220 PRO A C 1
ATOM 1655 O O . PRO A 1 220 ? 18.983 13.535 -23.600 1.00 68.12 220 PRO A O 1
ATOM 1658 N N . ALA A 1 221 ? 18.533 15.295 -22.268 1.00 66.50 221 ALA A N 1
ATOM 1659 C CA . ALA A 1 221 ? 18.620 16.264 -23.349 1.00 66.50 221 ALA A CA 1
ATOM 1660 C C . ALA A 1 221 ? 20.045 16.192 -23.911 1.00 66.50 221 ALA A C 1
ATOM 1662 O O . ALA A 1 221 ? 21.008 16.272 -23.145 1.00 66.50 221 ALA A O 1
ATOM 1663 N N . ALA A 1 222 ? 20.176 15.983 -25.225 1.00 62.69 222 ALA A N 1
ATOM 1664 C CA . ALA A 1 222 ? 21.473 16.017 -25.880 1.00 62.69 222 ALA A CA 1
ATOM 1665 C C . ALA A 1 222 ? 22.138 17.342 -25.501 1.00 62.69 222 ALA A C 1
ATOM 1667 O O . ALA A 1 222 ? 21.586 18.410 -25.779 1.00 62.69 222 ALA A O 1
ATOM 1668 N N . GLN A 1 223 ? 23.282 17.276 -24.812 1.00 64.50 223 GLN A N 1
ATOM 1669 C CA . GLN A 1 223 ? 24.075 18.473 -24.578 1.00 64.50 223 GLN A CA 1
ATOM 1670 C C . GLN A 1 223 ? 24.348 19.070 -25.960 1.00 64.50 223 GLN A C 1
ATOM 1672 O O . GLN A 1 223 ? 24.767 18.315 -26.847 1.00 64.50 223 GLN A O 1
ATOM 1677 N N . PRO A 1 224 ? 24.068 20.365 -26.197 1.00 62.44 224 PRO A N 1
ATOM 1678 C CA . PRO A 1 224 ? 24.482 20.979 -27.442 1.00 62.44 224 PRO A CA 1
ATOM 1679 C C . PRO A 1 224 ? 25.986 20.757 -27.511 1.00 62.44 224 PRO A C 1
ATOM 1681 O O . PRO A 1 224 ? 26.716 21.230 -26.640 1.00 62.44 224 PRO A O 1
ATOM 1684 N N . MET A 1 225 ? 26.437 19.965 -28.488 1.00 63.62 225 MET A N 1
ATOM 1685 C CA . MET A 1 225 ? 27.855 19.883 -28.779 1.00 63.62 225 MET A CA 1
ATOM 1686 C C . MET A 1 225 ? 28.256 21.316 -29.080 1.00 63.62 225 MET A C 1
ATOM 1688 O O . MET A 1 225 ? 27.861 21.869 -30.108 1.00 63.62 225 MET A O 1
ATOM 1692 N N . THR A 1 226 ? 28.956 21.954 -28.144 1.00 62.66 226 THR A N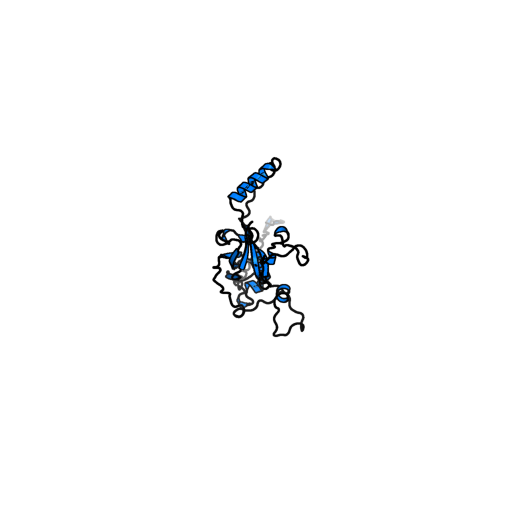 1
ATOM 1693 C CA . THR A 1 226 ? 29.675 23.180 -28.429 1.00 62.66 226 THR A CA 1
ATOM 1694 C C . THR A 1 226 ? 30.585 22.799 -29.574 1.00 62.66 226 THR A C 1
ATOM 1696 O O . THR A 1 226 ? 31.543 22.047 -29.392 1.00 62.66 226 THR A O 1
ATOM 1699 N N . ALA A 1 227 ? 30.219 23.223 -30.785 1.00 60.50 227 ALA A N 1
ATOM 1700 C CA . ALA A 1 227 ? 31.112 23.142 -31.915 1.00 60.50 227 ALA A CA 1
ATOM 1701 C C . ALA A 1 227 ? 32.399 23.796 -31.425 1.00 60.50 227 ALA A C 1
ATOM 1703 O O . ALA A 1 227 ? 32.401 24.985 -31.099 1.00 60.50 227 ALA A O 1
ATOM 1704 N N . PHE A 1 228 ? 33.456 23.000 -31.258 1.00 59.62 228 PHE A N 1
ATOM 1705 C CA . PHE A 1 228 ? 34.781 23.546 -31.056 1.00 59.62 228 PHE A CA 1
ATOM 1706 C C . PHE A 1 228 ? 34.998 24.455 -32.259 1.00 59.62 228 PHE A C 1
ATOM 1708 O O . PHE A 1 228 ? 35.156 23.976 -33.383 1.00 59.62 228 PHE A O 1
ATOM 1715 N N . ALA A 1 229 ? 34.914 25.768 -32.039 1.00 62.75 229 ALA A N 1
ATOM 1716 C CA . ALA A 1 229 ? 35.372 26.720 -33.027 1.00 62.75 229 ALA A CA 1
ATOM 1717 C C . ALA A 1 229 ? 36.801 26.284 -33.384 1.00 62.75 229 ALA A C 1
ATOM 1719 O O . ALA A 1 229 ? 37.570 25.973 -32.464 1.00 62.75 229 ALA A O 1
ATOM 1720 N N . PRO A 1 230 ? 37.154 26.174 -34.676 1.00 59.44 230 PRO A N 1
ATOM 1721 C CA . PRO A 1 230 ? 38.507 25.804 -35.051 1.00 59.44 230 PRO A CA 1
ATOM 1722 C C . PRO A 1 230 ? 39.449 26.752 -34.317 1.00 59.44 230 PRO A C 1
ATOM 1724 O O . PRO A 1 230 ? 39.252 27.968 -34.352 1.00 59.44 230 PRO A O 1
ATOM 1727 N N . ALA A 1 231 ? 40.407 26.184 -33.583 1.00 63.03 231 ALA A N 1
ATOM 1728 C CA . ALA A 1 231 ? 41.352 26.951 -32.795 1.00 63.03 231 ALA A CA 1
ATOM 1729 C C . ALA A 1 231 ? 42.003 27.998 -33.706 1.00 63.03 231 ALA A C 1
ATOM 1731 O O . ALA A 1 231 ? 42.808 27.664 -34.578 1.00 63.03 231 ALA A O 1
ATOM 1732 N N . VAL A 1 232 ? 41.632 29.268 -33.529 1.00 65.06 232 VAL A N 1
ATOM 1733 C CA . VAL A 1 232 ? 42.342 30.374 -34.161 1.00 65.06 232 VAL A CA 1
ATOM 1734 C C . VAL A 1 232 ? 43.716 30.373 -33.518 1.00 65.06 232 VAL A C 1
ATOM 1736 O O . VAL A 1 232 ? 43.885 30.728 -32.353 1.00 65.06 232 VAL A O 1
ATOM 1739 N N . ARG A 1 233 ? 44.692 29.871 -34.271 1.00 65.56 233 ARG A N 1
ATOM 1740 C CA . ARG A 1 233 ? 46.097 29.859 -33.887 1.00 65.56 233 ARG A CA 1
ATOM 1741 C C . ARG A 1 233 ? 46.485 31.312 -33.574 1.00 65.56 233 ARG A C 1
ATOM 1743 O O . ARG A 1 233 ? 46.335 32.153 -34.464 1.00 65.56 233 ARG A O 1
ATOM 1750 N N . PRO A 1 234 ? 46.932 31.646 -32.351 1.00 66.31 234 PRO A N 1
ATOM 1751 C CA . PRO A 1 234 ? 47.372 33.004 -32.068 1.00 66.31 234 PRO A CA 1
ATOM 1752 C C . PRO A 1 234 ? 48.536 33.351 -33.013 1.00 66.31 234 PRO A C 1
ATOM 1754 O O . PRO A 1 234 ? 49.361 32.474 -33.304 1.00 66.31 234 PRO A O 1
ATOM 1757 N N . PRO A 1 235 ? 48.612 34.589 -33.536 1.00 66.00 235 PRO A N 1
ATOM 1758 C CA . PRO A 1 235 ? 49.749 34.997 -34.346 1.00 66.00 235 PRO A CA 1
ATOM 1759 C C . PRO A 1 235 ? 51.032 34.847 -33.514 1.00 66.00 235 PRO A C 1
ATOM 1761 O O . PRO A 1 235 ? 51.006 35.106 -32.307 1.00 66.00 235 PRO A O 1
ATOM 1764 N N . PRO A 1 236 ? 52.155 34.421 -34.118 1.00 62.81 236 PRO A N 1
ATOM 1765 C CA . PRO A 1 236 ? 53.404 34.282 -33.386 1.00 62.81 236 PRO A CA 1
ATOM 1766 C C . PRO A 1 236 ? 53.784 35.635 -32.779 1.00 62.81 236 PRO A C 1
ATOM 1768 O O . PRO A 1 236 ? 53.943 36.626 -33.499 1.00 62.81 236 PRO A O 1
ATOM 1771 N N . GLN A 1 237 ? 53.923 35.676 -31.451 1.00 62.62 237 GLN A N 1
ATOM 1772 C CA . GLN A 1 237 ? 54.519 36.808 -30.753 1.00 62.62 237 GLN A CA 1
ATOM 1773 C C . GLN A 1 237 ? 55.938 36.987 -31.299 1.00 62.62 237 GLN A C 1
ATOM 1775 O O . GLN A 1 237 ? 56.808 36.137 -31.112 1.00 62.62 237 GLN A O 1
ATOM 1780 N N . ARG A 1 238 ? 56.164 38.076 -32.039 1.00 60.62 238 ARG A N 1
ATOM 1781 C CA . ARG A 1 238 ? 57.514 38.484 -32.430 1.00 60.62 238 ARG A CA 1
ATOM 1782 C C . ARG A 1 238 ? 58.263 38.861 -31.155 1.00 60.62 238 ARG A C 1
ATOM 1784 O O . ARG A 1 238 ? 57.829 39.767 -30.449 1.00 60.62 238 ARG A O 1
ATOM 1791 N N . ALA A 1 239 ? 59.374 38.179 -30.890 1.00 61.03 239 ALA A N 1
ATOM 1792 C CA . ALA A 1 239 ? 60.341 38.605 -29.888 1.00 61.03 239 ALA A CA 1
ATOM 1793 C C . ALA A 1 239 ? 60.774 40.064 -30.159 1.00 61.03 239 ALA A C 1
ATOM 1795 O O . ALA A 1 239 ? 60.852 40.460 -31.334 1.00 61.03 239 ALA A O 1
ATOM 1796 N N . PRO A 1 240 ? 61.034 40.873 -29.115 1.00 58.66 240 PRO A N 1
ATOM 1797 C CA . PRO A 1 240 ? 61.571 42.214 -29.294 1.00 58.66 240 PRO A CA 1
ATOM 1798 C C . PRO A 1 240 ? 62.898 42.115 -30.050 1.00 58.66 240 PRO A C 1
ATOM 1800 O O . PRO A 1 240 ? 63.767 41.310 -29.726 1.00 58.66 240 PRO A O 1
ATOM 1803 N N . ARG A 1 241 ? 63.020 42.891 -31.129 1.00 58.81 241 ARG A N 1
ATOM 1804 C CA . ARG A 1 241 ? 64.267 42.996 -31.884 1.00 58.81 241 ARG A CA 1
ATOM 1805 C C . ARG A 1 2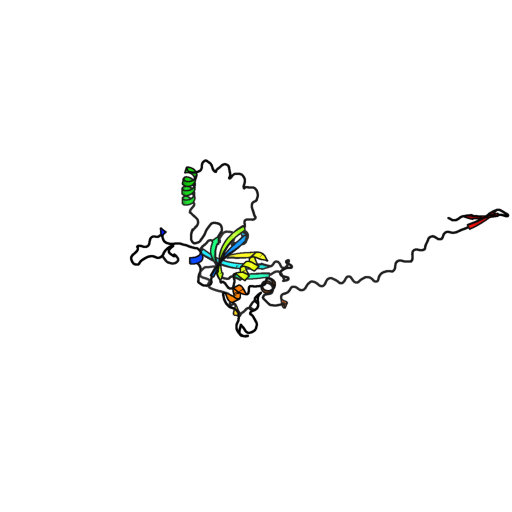41 ? 65.192 43.915 -31.101 1.00 58.81 241 ARG A C 1
ATOM 1807 O O . ARG A 1 241 ? 65.072 45.128 -31.252 1.00 58.81 241 ARG A O 1
ATOM 1814 N N . GLU A 1 242 ? 66.087 43.344 -30.305 1.00 59.91 242 GLU A N 1
ATOM 1815 C CA . GLU A 1 242 ? 67.263 44.068 -29.822 1.00 59.91 242 GLU A CA 1
ATOM 1816 C C . GLU A 1 242 ? 68.036 44.540 -31.058 1.00 59.91 242 GLU A C 1
ATOM 1818 O O . GLU A 1 242 ? 68.421 43.746 -31.925 1.00 59.91 242 GLU A O 1
ATOM 1823 N N . ARG A 1 243 ? 68.154 45.858 -31.218 1.00 59.41 243 ARG A N 1
ATOM 1824 C CA . ARG A 1 243 ? 68.934 46.455 -32.303 1.00 59.41 243 ARG A CA 1
ATOM 1825 C C . ARG A 1 243 ? 70.251 46.906 -31.713 1.00 59.41 243 ARG A C 1
ATOM 1827 O O . ARG A 1 243 ? 70.328 47.973 -31.116 1.00 59.41 243 ARG A O 1
ATOM 1834 N N . THR A 1 244 ? 71.289 46.114 -31.927 1.00 55.81 244 THR A N 1
ATOM 1835 C CA . THR A 1 244 ? 72.650 46.556 -31.654 1.00 55.81 244 THR A CA 1
ATOM 1836 C C . THR A 1 244 ? 73.059 47.573 -32.713 1.00 55.81 244 THR A C 1
ATOM 1838 O O . THR A 1 244 ? 72.989 47.295 -33.912 1.00 55.81 244 THR A O 1
ATOM 1841 N N . VAL A 1 245 ? 73.447 48.769 -32.279 1.00 60.72 245 VAL A N 1
ATOM 1842 C CA . VAL A 1 245 ? 73.989 49.808 -33.160 1.00 60.72 245 VAL A CA 1
ATOM 1843 C C . VAL A 1 245 ? 75.478 49.930 -32.869 1.00 60.72 245 VAL A C 1
ATOM 1845 O O . VAL A 1 245 ? 75.877 50.137 -31.725 1.00 60.72 245 VAL A O 1
ATOM 1848 N N . GLU A 1 246 ? 76.303 49.787 -33.904 1.00 56.78 246 GLU A N 1
ATOM 1849 C CA . GLU A 1 246 ? 77.747 49.999 -33.817 1.00 56.78 246 GLU A CA 1
ATOM 1850 C C . GLU A 1 246 ? 78.054 51.491 -33.947 1.00 56.78 246 GLU A C 1
ATOM 1852 O O . GLU A 1 246 ? 77.957 52.075 -35.032 1.00 56.78 246 GLU A O 1
ATOM 1857 N N . LEU A 1 247 ? 78.424 52.126 -32.834 1.00 55.53 247 LEU A N 1
ATOM 1858 C CA . LEU A 1 247 ? 78.845 53.520 -32.845 1.00 55.53 247 LEU A CA 1
ATOM 1859 C C . LEU A 1 247 ? 80.353 53.588 -33.101 1.00 55.53 247 LEU A C 1
ATOM 1861 O O . LEU A 1 247 ? 81.161 53.089 -32.317 1.00 55.53 247 LEU A O 1
ATOM 1865 N N . HIS A 1 248 ? 80.722 54.216 -34.213 1.00 50.91 248 HIS A N 1
ATOM 1866 C CA . HIS A 1 248 ? 82.110 54.412 -34.606 1.00 50.91 248 HIS A CA 1
ATOM 1867 C C . HIS A 1 248 ? 82.568 55.807 -34.171 1.00 50.91 248 HIS A C 1
ATOM 1869 O O . HIS A 1 248 ? 82.221 56.801 -34.807 1.00 50.91 248 HIS A O 1
ATOM 1875 N N . ASN A 1 249 ? 83.373 55.880 -33.109 1.00 53.44 249 ASN A N 1
ATOM 1876 C CA . ASN A 1 249 ? 84.031 57.115 -32.679 1.00 53.44 249 ASN A CA 1
ATOM 1877 C C . ASN A 1 249 ? 85.520 57.035 -33.045 1.00 53.44 249 ASN A C 1
ATOM 1879 O O . ASN A 1 249 ? 86.374 56.717 -32.218 1.00 53.44 249 ASN A O 1
ATOM 1883 N N . GLY A 1 250 ? 85.838 57.293 -34.315 1.00 69.81 250 GLY A N 1
ATOM 1884 C CA . GLY A 1 250 ? 87.214 57.219 -34.817 1.00 69.81 250 GLY A CA 1
ATOM 1885 C C . GLY A 1 250 ? 87.757 55.784 -34.829 1.00 69.81 250 GLY A C 1
ATOM 1886 O O . GLY A 1 250 ? 87.128 54.895 -35.391 1.00 69.81 250 GLY A O 1
ATOM 1887 N N . ALA A 1 251 ? 88.932 55.548 -34.237 1.00 64.44 251 ALA A N 1
ATOM 1888 C CA . ALA A 1 251 ? 89.630 54.255 -34.299 1.00 64.44 251 ALA A CA 1
ATOM 1889 C C . ALA A 1 251 ? 89.139 53.192 -33.288 1.00 64.44 251 ALA A C 1
ATOM 1891 O O . ALA A 1 251 ? 89.742 52.125 -33.196 1.00 64.44 251 ALA A O 1
ATOM 1892 N N . ALA A 1 252 ? 88.070 53.457 -32.530 1.00 55.56 252 ALA A N 1
ATOM 1893 C CA . ALA A 1 252 ? 87.492 52.505 -31.582 1.00 55.56 252 ALA A CA 1
ATOM 1894 C C . ALA A 1 252 ? 85.995 52.281 -31.851 1.00 55.56 252 ALA A C 1
ATOM 1896 O O . ALA A 1 252 ? 85.236 53.234 -32.048 1.00 55.56 252 ALA A O 1
ATOM 1897 N N . VAL A 1 253 ? 85.584 51.008 -31.834 1.00 63.41 253 VAL A N 1
ATOM 1898 C CA . VAL A 1 253 ? 84.200 50.548 -32.032 1.00 63.41 253 VAL A CA 1
ATOM 1899 C C . VAL A 1 253 ? 83.659 50.041 -30.699 1.00 63.41 253 VAL A C 1
ATOM 1901 O O . VAL A 1 253 ? 84.311 49.228 -30.042 1.00 63.41 253 VAL A O 1
ATOM 1904 N N . GLN A 1 254 ? 82.475 50.505 -30.295 1.00 60.25 254 GLN A N 1
ATOM 1905 C CA . GLN A 1 254 ? 81.811 50.051 -29.072 1.00 60.25 254 GLN A CA 1
ATOM 1906 C C . GLN A 1 254 ? 80.365 49.640 -29.372 1.00 60.25 254 GLN A C 1
ATOM 1908 O O . GLN A 1 254 ? 79.620 50.376 -30.020 1.00 60.25 254 GLN A O 1
ATOM 1913 N N . MET A 1 255 ? 79.979 48.449 -28.908 1.00 54.19 255 MET A N 1
ATOM 1914 C CA . MET A 1 255 ? 78.638 47.891 -29.100 1.00 54.19 255 MET A CA 1
ATOM 1915 C C . MET A 1 255 ? 77.767 48.179 -27.878 1.00 54.19 255 MET A C 1
ATOM 1917 O O . MET A 1 255 ? 78.164 47.876 -26.752 1.00 54.19 255 MET A O 1
ATOM 1921 N N . VAL A 1 256 ? 76.578 48.742 -28.100 1.00 57.34 256 VAL A N 1
ATOM 1922 C CA . VAL A 1 256 ? 75.581 48.991 -27.049 1.00 57.34 256 VAL A CA 1
ATOM 1923 C C . VAL A 1 256 ? 74.259 48.339 -27.453 1.00 57.34 256 VAL A C 1
ATOM 1925 O O . VAL A 1 256 ? 73.791 48.523 -28.578 1.00 57.34 256 VAL A O 1
ATOM 1928 N N . ASN A 1 257 ? 73.678 47.567 -26.532 1.00 58.62 257 ASN A N 1
ATOM 1929 C CA . ASN A 1 257 ? 72.402 46.875 -26.713 1.00 58.62 257 ASN A CA 1
ATOM 1930 C C . ASN A 1 257 ? 71.276 47.665 -26.030 1.00 58.62 257 ASN A C 1
ATOM 1932 O O . ASN A 1 257 ? 71.454 48.124 -24.900 1.00 58.62 257 ASN A O 1
ATOM 1936 N N . TYR A 1 258 ? 70.136 47.792 -26.713 1.00 54.91 258 TYR A N 1
ATOM 1937 C CA . TYR A 1 258 ? 68.890 48.383 -26.214 1.00 54.91 258 TYR A CA 1
ATOM 1938 C C . TYR A 1 258 ? 67.708 47.472 -26.538 1.00 54.91 258 TYR A C 1
ATOM 1940 O O . TYR A 1 258 ? 67.703 46.895 -27.656 1.00 54.91 258 TYR A O 1
#

Foldseek 3Di:
DQLWDFPDDDDPPDDDDPVRTDHDLVSVADPQWDFDKAKAFCVQEQNPPDAQFFWKWKKFWDCCPDPLANFHTDIDTQDGGWGWQHKAPAGPVRHDDDPVRVVVVVVVVVVPDPPPPVPPPPPPPDDDRPIMMITITGGLLRNLVVVLRRVRTHMGIDTDDPPPPDDDDCVVADDQDFCADDDPPPDDPPDDDDRPRSSVSGHGSHCSSQSVDPVRRNDPDPDPPPPPDPPPDPDDDDDDDFDWDWDDPDPDTDTDTD

Sequence (258 aa):
MLGRTTLMALTPGTPLFEQQLLSGLALQLEPGQRALAIAIREQMAAGHHVRPGDFVDVYFTLDGKSDQAPVDAQTRLLLARSRVLAYGSGSVERPPMSAVQRQAQQDKESAGSSLRRASAADQTGQRPENVQSAVLAVPLDDVERLTLAEKFGQLTLALRNPDDLSVPDPKLFAALPGALQPVAGRLRKDQALEGADRAFAGLRMQDLATGADARNIRKPAAQPMTAFAPAVRPPPQRAPRERTVELHNGAAVQMVNY